Protein AF-A0A953BIL1-F1 (afdb_monomer_lite)

Seq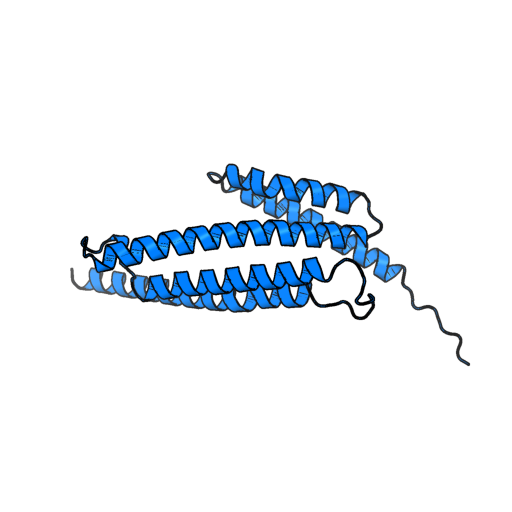uence (188 aa):
MAMANLSSSILFDIGMITSLLATMAGVILFPVGWWLLSAPDPGVPSDATGHRVRSLIRITVFVAALSAMAITMQQVAFPNWWAAPQSPLANHSGLIRSFLQFASVAAWIVQFFTAMIYIRWLAMLIPSPRIYKRARLLMWLGPLLCLFYWAVIPALIAAILYSNLFSWVKEALTEIAKQQKPIQVPAE

Radius of gyration: 22.79 Å; chains: 1; bounding box: 56×36×81 Å

pLDDT: mean 87.16, std 6.59, range [60.75, 96.38]

Foldseek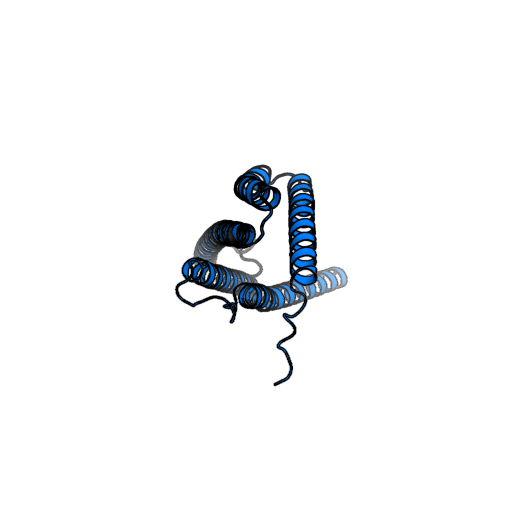 3Di:
DVVVVVVVVVVVVVVLVVVLVVLVCCLPVVLVVLLVVLDDDPPDDPPPDRPVLSVQLNVLSNQLSVLSVVLSVLCVVCVVLVPDPPDVVSVVSVVVNVVSVVSNVVSVLSNLLSVLVNQLVVVVVQPDVVLNVLSVVLSVLVVVLVVVVPDPVSVVVNVVSVVVSVVVVVVSVVVVVVVPPDPPPPDD

Structure (mmCIF, N/CA/C/O backbone):
data_AF-A0A953BIL1-F1
#
_entry.id   AF-A0A953BIL1-F1
#
loop_
_atom_site.group_PDB
_atom_site.id
_atom_site.type_symbol
_atom_site.label_atom_id
_atom_site.label_alt_id
_atom_site.label_comp_id
_atom_site.label_asym_id
_atom_site.label_entity_id
_atom_site.label_seq_id
_atom_site.pdbx_PDB_ins_code
_atom_site.Cartn_x
_atom_site.Cartn_y
_atom_site.Cartn_z
_atom_site.occupancy
_atom_site.B_iso_or_equiv
_atom_site.auth_seq_id
_atom_site.auth_comp_id
_atom_site.auth_asym_id
_atom_site.auth_atom_id
_atom_site.pdbx_PDB_model_num
ATOM 1 N N . MET A 1 1 ? 33.609 19.539 -24.127 1.00 74.19 1 MET A N 1
ATOM 2 C CA . MET A 1 1 ? 32.588 18.507 -24.424 1.00 74.19 1 MET A CA 1
ATOM 3 C C . MET A 1 1 ? 32.686 17.298 -23.488 1.00 74.19 1 MET A C 1
ATOM 5 O O . MET A 1 1 ? 31.684 16.969 -22.878 1.00 74.19 1 MET A O 1
ATOM 9 N N . ALA A 1 2 ? 33.867 16.698 -23.275 1.00 76.88 2 ALA A N 1
ATOM 10 C CA . ALA A 1 2 ? 34.033 15.522 -22.400 1.00 76.88 2 ALA A CA 1
ATOM 11 C C . ALA A 1 2 ? 33.548 15.701 -20.939 1.00 76.88 2 ALA A C 1
ATOM 13 O O . ALA A 1 2 ? 32.938 14.792 -20.385 1.00 76.88 2 ALA A O 1
ATOM 14 N N . MET A 1 3 ? 33.739 16.882 -20.333 1.00 78.38 3 MET A N 1
ATOM 15 C CA . MET A 1 3 ? 33.283 17.153 -18.956 1.00 78.38 3 MET A CA 1
ATOM 16 C C . MET A 1 3 ? 31.752 17.138 -18.789 1.00 78.38 3 MET A C 1
ATOM 18 O O . MET A 1 3 ? 31.264 16.759 -17.730 1.00 78.38 3 MET A O 1
ATOM 22 N N . ALA A 1 4 ? 30.988 17.518 -19.822 1.00 80.56 4 ALA A N 1
ATOM 23 C CA . ALA A 1 4 ? 29.523 17.548 -19.754 1.00 80.56 4 ALA A CA 1
ATOM 24 C C . ALA A 1 4 ? 28.907 16.137 -19.780 1.00 80.56 4 ALA A C 1
ATOM 26 O O . ALA A 1 4 ? 27.872 15.901 -19.165 1.00 80.56 4 ALA A O 1
ATOM 27 N N . ASN A 1 5 ? 29.568 15.180 -20.440 1.00 83.44 5 ASN A N 1
ATOM 28 C CA . ASN A 1 5 ? 29.111 13.790 -20.457 1.00 83.44 5 ASN A CA 1
ATOM 29 C C . ASN A 1 5 ? 29.336 13.113 -19.096 1.00 83.44 5 ASN A C 1
ATOM 31 O O . ASN A 1 5 ? 28.471 12.366 -18.641 1.00 83.44 5 ASN A O 1
ATOM 35 N N . LEU A 1 6 ? 30.445 13.427 -18.415 1.00 85.69 6 LEU A N 1
ATOM 36 C CA . LEU A 1 6 ? 30.798 12.817 -17.130 1.00 85.69 6 LEU A CA 1
ATOM 37 C C . LEU A 1 6 ? 29.825 13.198 -16.000 1.00 85.69 6 LEU A C 1
ATOM 39 O O . LEU A 1 6 ? 29.478 12.362 -15.171 1.00 85.69 6 LEU A O 1
ATOM 43 N N . SER A 1 7 ? 29.353 14.449 -15.967 1.00 85.94 7 SER A N 1
ATOM 44 C CA . SER A 1 7 ? 28.375 14.880 -14.960 1.00 85.94 7 SER A CA 1
ATOM 45 C C . SER A 1 7 ? 27.003 14.233 -15.172 1.00 85.94 7 SER A C 1
ATOM 47 O O . SER A 1 7 ? 26.341 13.870 -14.200 1.00 85.94 7 SER A O 1
ATOM 49 N N . SER A 1 8 ? 26.589 14.033 -16.428 1.00 82.81 8 SER A N 1
ATOM 50 C CA . SER A 1 8 ? 25.296 13.417 -16.752 1.00 82.81 8 SER A CA 1
ATOM 51 C C . SER A 1 8 ? 25.209 11.937 -16.358 1.00 82.81 8 SER A C 1
ATOM 53 O O . SER A 1 8 ? 24.179 11.513 -15.833 1.00 82.81 8 SER A O 1
ATOM 55 N N . SER A 1 9 ? 26.290 11.165 -16.529 1.00 82.81 9 SER A N 1
ATOM 56 C CA . SER A 1 9 ? 26.320 9.748 -16.146 1.00 82.81 9 SER A CA 1
ATOM 57 C C . SER A 1 9 ? 26.293 9.566 -14.629 1.00 82.81 9 SER A C 1
ATOM 59 O O . SER A 1 9 ? 25.514 8.767 -14.123 1.00 82.81 9 SER A O 1
ATOM 61 N N . ILE A 1 10 ? 27.061 10.373 -13.887 1.00 86.75 10 ILE A N 1
ATOM 62 C CA . ILE A 1 10 ? 27.104 10.302 -12.418 1.00 86.75 10 ILE A CA 1
ATOM 63 C C . ILE A 1 10 ? 25.729 10.612 -11.810 1.00 86.75 10 ILE A C 1
ATOM 65 O O . ILE A 1 10 ? 25.273 9.909 -10.909 1.00 86.75 10 ILE A O 1
ATOM 69 N N . LEU A 1 11 ? 25.044 11.650 -12.304 1.00 85.50 11 LEU A N 1
ATOM 70 C CA . LEU A 1 11 ? 23.706 12.001 -11.818 1.00 85.50 11 LEU A CA 1
ATOM 71 C C . LEU A 1 11 ? 22.680 10.895 -12.101 1.00 85.50 11 LEU A C 1
ATOM 73 O O . LEU A 1 11 ? 21.829 10.621 -11.252 1.00 85.50 11 LEU A O 1
ATOM 77 N N . PHE A 1 12 ? 22.774 10.244 -13.262 1.00 84.38 12 PHE A N 1
ATOM 78 C CA . PHE A 1 12 ? 21.914 9.117 -13.615 1.00 84.38 12 PHE A CA 1
ATOM 79 C C . PHE A 1 12 ? 22.129 7.917 -12.681 1.00 84.38 12 PHE A C 1
ATOM 81 O O . PHE A 1 12 ? 21.155 7.377 -12.152 1.00 84.38 12 PHE A O 1
ATOM 88 N N . ASP A 1 13 ? 23.383 7.551 -12.410 1.00 87.00 13 ASP A N 1
ATOM 89 C CA . ASP A 1 13 ? 23.721 6.425 -11.534 1.00 87.00 13 ASP A CA 1
ATOM 90 C C . ASP A 1 13 ? 23.243 6.661 -10.094 1.00 87.00 13 ASP A C 1
ATOM 92 O O . ASP A 1 13 ? 22.629 5.783 -9.483 1.00 87.00 13 ASP A O 1
ATOM 96 N N . ILE A 1 14 ? 23.433 7.876 -9.563 1.00 90.00 14 ILE A N 1
ATOM 97 C CA . ILE A 1 14 ? 22.925 8.257 -8.236 1.00 90.00 14 ILE A CA 1
ATOM 98 C C . ILE A 1 14 ? 21.393 8.168 -8.204 1.00 90.00 14 ILE A C 1
ATOM 100 O O . ILE A 1 14 ? 20.824 7.621 -7.254 1.00 90.00 14 ILE A O 1
ATOM 104 N N . GLY A 1 15 ? 20.711 8.666 -9.239 1.00 88.31 15 GLY A N 1
ATOM 105 C CA . GLY A 1 15 ? 19.255 8.567 -9.370 1.00 88.31 15 GLY A CA 1
ATOM 106 C C . GLY A 1 15 ? 18.760 7.116 -9.383 1.00 88.31 15 GLY A C 1
ATOM 107 O O . GLY A 1 15 ? 17.794 6.770 -8.699 1.00 88.31 15 GLY A O 1
ATOM 108 N N . MET A 1 16 ? 19.458 6.234 -10.099 1.00 87.00 16 MET A N 1
ATOM 109 C CA . MET A 1 16 ? 19.126 4.812 -10.139 1.00 87.00 16 MET A CA 1
ATOM 110 C C . MET A 1 16 ? 19.317 4.152 -8.767 1.00 87.00 16 MET A C 1
ATOM 112 O O . MET A 1 16 ? 18.385 3.522 -8.265 1.00 87.00 16 MET A O 1
ATOM 116 N N . ILE A 1 17 ? 20.476 4.340 -8.129 1.00 89.25 17 ILE A N 1
ATOM 117 C CA . ILE A 1 17 ? 20.789 3.749 -6.818 1.00 89.25 17 ILE A CA 1
ATOM 118 C C . ILE A 1 17 ? 19.794 4.225 -5.756 1.00 89.25 17 ILE A C 1
ATOM 120 O O . ILE A 1 17 ? 19.256 3.417 -5.001 1.00 89.25 17 ILE A O 1
ATOM 124 N N . THR A 1 18 ? 19.497 5.524 -5.716 1.00 90.75 18 THR A N 1
ATOM 125 C CA . THR A 1 18 ? 18.525 6.088 -4.767 1.00 90.75 18 THR A CA 1
ATOM 126 C C . THR A 1 18 ? 17.121 5.526 -4.982 1.00 90.75 18 THR A C 1
ATOM 128 O O . THR A 1 18 ? 16.478 5.132 -4.009 1.00 90.75 18 THR A O 1
ATOM 131 N N . SER A 1 19 ? 16.661 5.402 -6.232 1.00 86.94 19 SER A N 1
ATOM 132 C CA . SER A 1 19 ? 15.358 4.796 -6.538 1.00 86.94 19 SER A CA 1
ATOM 133 C C . SER A 1 19 ? 15.282 3.317 -6.136 1.00 86.94 19 SER A C 1
ATOM 135 O O . SER A 1 19 ? 14.262 2.866 -5.605 1.00 86.94 19 SER A O 1
ATOM 137 N N . LEU A 1 20 ? 16.377 2.571 -6.318 1.00 90.81 20 LEU A N 1
ATOM 138 C CA . LEU A 1 20 ? 16.484 1.171 -5.922 1.00 90.81 20 LEU A CA 1
ATOM 139 C C . LEU A 1 20 ? 16.393 1.037 -4.401 1.00 90.81 20 LEU A C 1
ATOM 141 O O . LEU A 1 20 ? 15.554 0.287 -3.906 1.00 90.81 20 LEU A O 1
ATOM 145 N N . LEU A 1 21 ? 17.195 1.805 -3.659 1.00 93.38 21 LEU A N 1
ATOM 146 C CA . LEU A 1 21 ? 17.189 1.798 -2.195 1.00 93.38 21 LEU A CA 1
ATOM 147 C C . LEU A 1 21 ? 15.823 2.197 -1.628 1.00 93.38 21 LEU A C 1
ATOM 149 O O . LEU A 1 21 ? 15.309 1.519 -0.738 1.00 93.38 21 LEU A O 1
ATOM 153 N N . ALA A 1 22 ? 15.203 3.247 -2.173 1.00 92.38 22 ALA A N 1
ATOM 154 C CA . ALA A 1 22 ? 13.866 3.674 -1.770 1.00 92.38 22 ALA A CA 1
ATOM 155 C C . ALA A 1 22 ? 12.821 2.575 -2.016 1.00 92.38 22 ALA A C 1
ATOM 157 O O . ALA A 1 22 ? 11.975 2.319 -1.158 1.00 92.38 22 ALA A O 1
ATOM 158 N N . THR A 1 23 ? 12.906 1.880 -3.154 1.00 91.50 23 THR A N 1
ATOM 159 C CA . THR A 1 23 ? 11.984 0.782 -3.461 1.00 91.50 23 THR A CA 1
ATOM 160 C C . THR A 1 23 ? 12.202 -0.406 -2.530 1.00 91.50 23 THR A C 1
ATOM 162 O O . THR A 1 23 ? 11.231 -0.943 -2.008 1.00 91.50 23 THR A O 1
ATOM 165 N N . MET A 1 24 ? 13.452 -0.792 -2.257 1.00 92.81 24 MET A N 1
ATOM 166 C CA . MET A 1 24 ? 13.756 -1.884 -1.324 1.00 92.81 24 MET A CA 1
ATOM 167 C C . MET A 1 24 ? 13.263 -1.568 0.091 1.00 92.81 24 MET A C 1
ATOM 169 O O . MET A 1 24 ? 12.634 -2.412 0.730 1.00 92.81 24 MET A O 1
ATOM 173 N N . ALA A 1 25 ? 13.464 -0.332 0.556 1.00 95.31 25 ALA A N 1
ATOM 174 C CA . ALA A 1 25 ? 12.914 0.122 1.827 1.00 95.31 25 ALA A CA 1
ATOM 175 C C . ALA A 1 25 ? 11.379 0.042 1.829 1.00 95.31 25 ALA A C 1
ATOM 177 O O . ALA A 1 25 ? 10.798 -0.485 2.774 1.00 95.31 25 ALA A O 1
ATOM 178 N N . GLY A 1 26 ? 10.717 0.492 0.758 1.00 92.62 26 GLY A N 1
ATOM 179 C CA . GLY A 1 26 ? 9.264 0.402 0.609 1.00 92.62 26 GLY A CA 1
ATOM 180 C C . GLY A 1 26 ? 8.746 -1.039 0.629 1.00 92.62 26 GLY A C 1
ATOM 181 O O . GLY A 1 26 ? 7.817 -1.342 1.371 1.00 92.62 26 GLY A O 1
ATOM 182 N N . VAL A 1 27 ? 9.384 -1.942 -0.117 1.00 93.75 27 VAL A N 1
ATOM 183 C CA . VAL A 1 27 ? 9.042 -3.374 -0.208 1.00 93.75 27 VAL A CA 1
ATOM 184 C C . VAL A 1 27 ? 9.143 -4.081 1.146 1.00 93.75 27 VAL A C 1
ATOM 186 O O . VAL A 1 27 ? 8.425 -5.049 1.370 1.00 93.75 27 VAL A O 1
ATOM 189 N N . ILE A 1 28 ? 9.981 -3.598 2.066 1.00 94.56 28 ILE A N 1
ATOM 190 C CA . ILE A 1 28 ? 10.120 -4.167 3.414 1.00 94.56 28 ILE A CA 1
ATOM 191 C C . ILE A 1 28 ? 9.193 -3.460 4.407 1.00 94.56 28 ILE A C 1
ATOM 193 O O . ILE A 1 28 ? 8.371 -4.096 5.068 1.00 94.56 28 ILE A O 1
ATOM 197 N N . LEU A 1 29 ? 9.306 -2.136 4.518 1.00 95.94 29 LEU A N 1
ATOM 198 C CA . LEU A 1 29 ? 8.621 -1.355 5.548 1.00 95.94 29 LEU A CA 1
ATOM 199 C C . LEU A 1 29 ? 7.105 -1.373 5.368 1.00 95.94 29 LEU A C 1
ATOM 201 O O . LEU A 1 29 ? 6.366 -1.448 6.351 1.00 95.94 29 LEU A O 1
ATOM 205 N N . PHE A 1 30 ? 6.628 -1.328 4.124 1.00 92.25 30 PHE A N 1
ATOM 206 C CA . PHE A 1 30 ? 5.200 -1.257 3.852 1.00 92.25 30 PHE A CA 1
ATOM 207 C C . PHE A 1 30 ? 4.472 -2.562 4.222 1.00 92.25 30 PHE A C 1
ATOM 209 O O . PHE A 1 30 ? 3.492 -2.485 4.971 1.00 92.25 30 PHE A O 1
ATOM 216 N N . PRO A 1 31 ? 4.949 -3.763 3.828 1.00 94.06 31 PRO A N 1
ATOM 217 C CA . PRO A 1 31 ? 4.378 -5.011 4.320 1.00 94.06 31 PRO A CA 1
ATOM 218 C C . PRO A 1 31 ? 4.485 -5.204 5.818 1.00 94.06 31 PRO A C 1
ATOM 220 O O . PRO A 1 31 ? 3.507 -5.632 6.424 1.00 94.06 31 PRO A O 1
ATOM 223 N N . VAL A 1 32 ? 5.617 -4.846 6.427 1.00 96.38 32 VAL A N 1
ATOM 224 C CA . VAL A 1 32 ? 5.787 -4.942 7.882 1.00 96.38 32 VAL A CA 1
ATOM 225 C C . VAL A 1 32 ? 4.749 -4.085 8.607 1.00 96.38 32 VAL A C 1
ATOM 227 O O . VAL A 1 32 ? 4.090 -4.576 9.522 1.00 96.38 32 VAL A O 1
ATOM 230 N N . GLY A 1 33 ? 4.523 -2.846 8.159 1.00 93.81 33 GLY A N 1
ATOM 231 C CA . GLY A 1 33 ? 3.499 -1.968 8.731 1.00 93.81 33 GLY A CA 1
ATOM 232 C C . GLY A 1 33 ? 2.097 -2.579 8.667 1.00 93.81 33 GLY A C 1
ATOM 233 O O . GLY A 1 33 ? 1.387 -2.630 9.672 1.00 93.81 33 GLY A O 1
ATOM 234 N N . TRP A 1 34 ? 1.710 -3.125 7.513 1.00 93.81 34 TRP A N 1
ATOM 235 C CA . TRP A 1 34 ? 0.421 -3.807 7.362 1.00 93.81 34 TRP A CA 1
ATOM 236 C C . TRP A 1 34 ? 0.330 -5.124 8.135 1.00 93.81 34 TRP A C 1
ATOM 238 O O . TRP A 1 34 ? -0.752 -5.496 8.596 1.00 93.81 34 TRP A O 1
ATOM 248 N N . TRP A 1 35 ? 1.440 -5.835 8.306 1.00 94.56 35 TRP A N 1
ATOM 249 C CA . TRP A 1 35 ? 1.481 -7.071 9.080 1.00 94.56 35 TRP A CA 1
ATOM 250 C C . TRP A 1 35 ? 1.251 -6.806 10.565 1.00 94.56 35 TRP A C 1
ATOM 252 O O . TRP A 1 35 ? 0.451 -7.500 11.190 1.00 94.56 35 TRP A O 1
ATOM 262 N N . LEU A 1 36 ? 1.882 -5.755 11.098 1.00 94.81 36 LEU A N 1
ATOM 263 C CA . LEU A 1 36 ? 1.668 -5.284 12.466 1.00 94.81 36 LEU A CA 1
ATOM 264 C C . LEU A 1 36 ? 0.224 -4.814 12.668 1.00 94.81 36 LEU A C 1
ATOM 266 O O . LEU A 1 36 ? -0.432 -5.232 13.617 1.00 94.81 36 LEU A O 1
ATOM 270 N N . LEU A 1 37 ? -0.313 -4.019 11.737 1.00 90.94 37 LEU A N 1
ATOM 271 C CA . LEU A 1 37 ? -1.694 -3.524 11.809 1.00 90.94 37 LEU A CA 1
ATOM 272 C C . LEU A 1 37 ? -2.752 -4.627 11.692 1.00 90.94 37 LEU A C 1
ATOM 274 O O . LEU A 1 37 ? -3.857 -4.469 12.206 1.00 90.94 37 LEU A O 1
ATOM 278 N N . SER A 1 38 ? -2.444 -5.720 10.992 1.00 92.06 38 SER A N 1
ATOM 279 C CA . SER A 1 38 ? -3.351 -6.856 10.786 1.00 92.06 38 SER A CA 1
ATOM 280 C C . SER A 1 38 ? -3.069 -8.031 11.725 1.00 92.06 38 SER A C 1
ATOM 282 O O . SER A 1 38 ? -3.591 -9.129 11.495 1.00 92.06 38 SER A O 1
ATOM 284 N N . ALA A 1 39 ? -2.229 -7.854 12.748 1.00 92.69 39 ALA A N 1
ATOM 285 C CA . ALA A 1 39 ? -1.954 -8.883 13.744 1.00 92.69 39 ALA A CA 1
ATOM 286 C C . ALA A 1 39 ? -3.251 -9.305 14.471 1.00 92.69 39 ALA A C 1
ATOM 288 O O . ALA A 1 39 ? -4.151 -8.480 14.665 1.00 92.69 39 ALA A O 1
ATOM 289 N N . PRO A 1 40 ? -3.411 -10.596 14.815 1.00 88.75 40 PRO A N 1
ATOM 290 C CA . PRO A 1 40 ? -4.525 -11.024 15.647 1.00 88.75 40 PRO A CA 1
ATOM 291 C C . PRO A 1 40 ? -4.431 -10.352 17.020 1.00 88.75 40 PRO A C 1
ATOM 293 O O . PRO A 1 40 ? -3.375 -10.361 17.646 1.00 88.75 40 PRO A O 1
ATOM 296 N N . ASP A 1 41 ? -5.539 -9.760 17.457 1.00 84.88 41 ASP A N 1
ATOM 297 C CA . ASP A 1 41 ? -5.670 -9.215 18.805 1.00 84.88 41 ASP A CA 1
ATOM 298 C C . ASP A 1 41 ? -5.806 -10.389 19.791 1.00 84.88 41 ASP A C 1
ATOM 300 O O . ASP A 1 41 ? -6.730 -11.190 19.610 1.00 84.88 41 ASP A O 1
ATOM 304 N N . PRO A 1 42 ? -4.916 -10.533 20.793 1.00 85.06 42 PRO A N 1
ATOM 305 C CA . PRO A 1 42 ? -4.990 -11.624 21.763 1.00 85.06 42 PRO A CA 1
ATOM 306 C C . PRO A 1 42 ? -6.288 -11.615 22.584 1.00 85.06 42 PRO A C 1
ATOM 308 O O . PRO A 1 42 ? -6.661 -12.654 23.121 1.00 85.06 42 PRO A O 1
ATOM 311 N N . GLY A 1 43 ? -6.984 -10.475 22.677 1.00 83.62 43 GLY A N 1
ATOM 312 C CA . GLY A 1 43 ? -8.247 -10.348 23.407 1.00 83.62 43 GLY A CA 1
ATOM 313 C C . GLY A 1 43 ? -9.497 -10.739 22.613 1.00 83.62 43 GLY A C 1
ATOM 314 O O . GLY A 1 43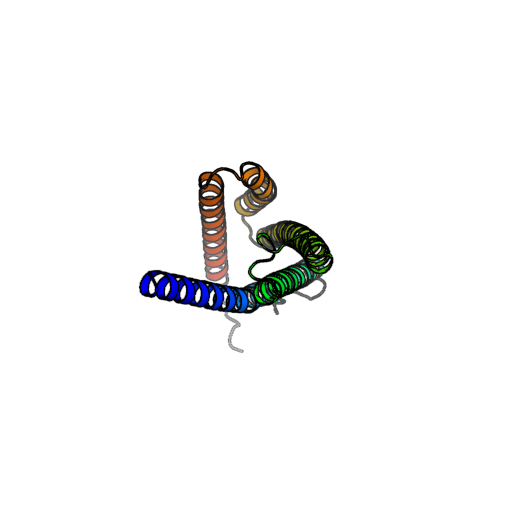 ? -10.586 -10.767 23.184 1.00 83.62 43 GLY A O 1
ATOM 315 N N . VAL A 1 44 ? -9.378 -11.026 21.312 1.00 80.38 44 VAL A N 1
ATOM 316 C CA . VAL A 1 44 ? -10.523 -11.336 20.442 1.00 80.38 44 VAL A CA 1
ATOM 317 C C . VAL A 1 44 ? -10.483 -12.817 20.047 1.00 80.38 44 VAL A C 1
ATOM 319 O O . VAL A 1 44 ? -9.479 -13.253 19.476 1.00 80.38 44 VAL A O 1
ATOM 322 N N . PRO A 1 45 ? -11.551 -13.601 20.298 1.00 84.12 45 PRO A N 1
ATOM 323 C CA . PRO A 1 45 ? -11.572 -15.016 19.946 1.00 84.12 45 PRO A CA 1
ATOM 324 C C . PRO A 1 45 ? -11.383 -15.226 18.434 1.00 84.12 45 PRO A C 1
ATOM 326 O O . PRO A 1 45 ? -11.766 -14.400 17.600 1.00 84.12 45 PRO A O 1
ATOM 329 N N . SER A 1 46 ? -10.713 -16.323 18.075 1.00 77.44 46 SER A N 1
ATOM 330 C CA . SER A 1 46 ? -10.213 -16.583 16.715 1.00 77.44 46 SER A CA 1
ATOM 331 C C . SER A 1 46 ? -11.314 -16.815 15.673 1.00 77.44 46 SER A C 1
ATOM 333 O O . SER A 1 46 ? -11.055 -16.700 14.473 1.00 77.44 46 SER A O 1
ATOM 335 N N . ASP A 1 47 ? -12.532 -17.107 16.124 1.00 81.19 47 ASP A N 1
ATOM 336 C CA . ASP A 1 47 ? -13.739 -17.281 15.317 1.00 81.19 47 ASP A CA 1
ATOM 337 C C . ASP A 1 47 ? -14.428 -15.953 14.961 1.00 81.19 47 ASP A C 1
ATOM 339 O O . ASP A 1 47 ? -15.284 -15.917 14.070 1.00 81.19 47 ASP A O 1
ATOM 343 N N . ALA A 1 48 ? -14.026 -14.843 15.589 1.00 75.19 48 ALA A N 1
ATOM 344 C CA . ALA A 1 48 ? -14.608 -13.542 15.325 1.00 75.19 48 ALA A CA 1
ATOM 345 C C . ALA A 1 48 ? -14.411 -13.137 13.855 1.00 75.19 48 ALA A C 1
ATOM 347 O O . ALA A 1 48 ? -13.328 -13.245 13.262 1.00 75.19 48 ALA A O 1
ATOM 348 N N . THR A 1 49 ? -15.487 -12.618 13.257 1.00 69.00 49 THR A N 1
ATOM 349 C CA . THR A 1 49 ? -15.496 -12.041 11.909 1.00 69.00 49 THR A CA 1
ATOM 350 C C . THR A 1 49 ? -14.335 -11.058 11.778 1.00 69.00 49 THR A C 1
ATOM 352 O O . THR A 1 49 ? -14.365 -10.018 12.416 1.00 69.00 49 THR A O 1
ATOM 355 N N . GLY A 1 50 ? -13.296 -11.391 11.009 1.00 83.19 50 GLY A N 1
ATOM 356 C CA . GLY A 1 50 ? -12.091 -10.559 10.880 1.00 83.19 50 GLY A CA 1
ATOM 357 C C . GLY A 1 50 ? -10.879 -11.304 10.318 1.00 83.19 50 GLY A C 1
ATOM 358 O O . GLY A 1 50 ? -10.075 -10.718 9.591 1.00 83.19 50 GLY A O 1
ATOM 359 N N . HIS A 1 51 ? -10.784 -12.619 10.550 1.00 89.38 51 HIS A N 1
ATOM 360 C CA . HIS A 1 51 ? -9.652 -13.421 10.070 1.00 89.38 51 HIS A CA 1
ATOM 361 C C . HIS A 1 51 ? -9.489 -13.388 8.538 1.00 89.38 51 HIS A C 1
ATOM 363 O O . HIS A 1 51 ? -8.389 -13.143 8.038 1.00 89.38 51 HIS A O 1
ATOM 369 N N . ARG A 1 52 ? -10.595 -13.530 7.788 1.00 90.31 52 ARG A N 1
ATOM 370 C CA . ARG A 1 52 ? -10.589 -13.463 6.312 1.00 90.31 52 ARG A CA 1
ATOM 371 C C . ARG A 1 52 ? -10.070 -12.119 5.795 1.00 90.31 52 ARG A C 1
ATOM 373 O O . ARG A 1 52 ? -9.248 -12.097 4.888 1.00 90.31 52 ARG A O 1
ATOM 380 N N . VAL A 1 53 ? -10.505 -11.008 6.395 1.00 89.94 53 VAL A N 1
ATOM 381 C CA . VAL A 1 53 ? -10.092 -9.657 5.974 1.00 89.94 53 VAL A CA 1
ATOM 382 C C . VAL A 1 53 ? -8.603 -9.438 6.249 1.00 89.94 53 VAL A C 1
ATOM 384 O O . VAL A 1 53 ? -7.887 -8.960 5.374 1.00 89.94 53 VAL A O 1
ATOM 387 N N . ARG A 1 54 ? -8.108 -9.853 7.424 1.00 91.88 54 ARG A N 1
ATOM 388 C CA . ARG A 1 54 ? -6.677 -9.781 7.769 1.00 91.88 54 ARG A CA 1
ATOM 389 C C . ARG A 1 54 ? -5.818 -10.602 6.801 1.00 91.88 54 ARG A C 1
ATOM 391 O O . ARG A 1 54 ? -4.796 -10.111 6.333 1.00 91.88 54 ARG A O 1
ATOM 398 N N . SER A 1 55 ? -6.247 -11.824 6.472 1.00 92.25 55 SER A N 1
ATOM 399 C CA . SER A 1 55 ? -5.551 -12.684 5.506 1.00 92.25 55 SER A CA 1
ATOM 400 C C . SER A 1 55 ? -5.498 -12.044 4.113 1.00 92.25 55 SER A C 1
ATOM 402 O O . SER A 1 55 ? -4.420 -11.937 3.532 1.00 92.25 55 SER A O 1
ATOM 404 N N . LEU A 1 56 ? -6.624 -11.511 3.622 1.00 91.12 56 LEU A N 1
ATOM 405 C CA . LEU A 1 56 ? -6.686 -10.815 2.333 1.00 91.12 56 LEU A CA 1
ATOM 406 C C . LEU A 1 56 ? -5.758 -9.592 2.278 1.00 91.12 56 LEU A C 1
ATOM 408 O O . LEU A 1 56 ? -5.070 -9.401 1.276 1.00 91.12 56 LEU A O 1
ATOM 412 N N . ILE A 1 57 ? -5.671 -8.790 3.347 1.00 91.62 57 ILE A N 1
ATOM 413 C CA . ILE A 1 57 ? -4.723 -7.663 3.397 1.00 91.62 57 ILE A CA 1
ATOM 414 C C . ILE A 1 57 ? -3.292 -8.164 3.250 1.00 91.62 57 ILE A C 1
ATOM 416 O O . ILE A 1 57 ? -2.550 -7.655 2.419 1.00 91.62 57 ILE A O 1
ATOM 420 N N . ARG A 1 58 ? -2.901 -9.183 4.016 1.00 94.06 58 ARG A N 1
ATOM 421 C CA . ARG A 1 58 ? -1.531 -9.709 3.961 1.00 94.06 58 ARG A CA 1
ATOM 422 C C . ARG A 1 58 ? -1.184 -10.247 2.575 1.00 94.06 58 ARG A C 1
ATOM 424 O O . ARG A 1 58 ? -0.105 -9.951 2.074 1.00 94.06 58 ARG A O 1
ATOM 431 N N . ILE A 1 59 ? -2.109 -10.970 1.940 1.00 92.62 59 ILE A N 1
ATOM 432 C CA . ILE A 1 59 ? -1.931 -11.490 0.578 1.00 92.62 59 ILE A CA 1
ATOM 433 C C . ILE A 1 59 ? -1.771 -10.336 -0.417 1.00 92.62 59 ILE A C 1
ATOM 435 O O . ILE A 1 59 ? -0.809 -10.317 -1.177 1.00 92.62 59 ILE A O 1
ATOM 439 N N . THR A 1 60 ? -2.675 -9.355 -0.401 1.00 90.81 60 THR A N 1
ATOM 440 C CA . THR A 1 60 ? -2.640 -8.227 -1.353 1.00 90.81 60 THR A CA 1
ATOM 441 C C . THR A 1 60 ? -1.385 -7.375 -1.192 1.00 90.81 60 THR A C 1
ATOM 443 O O . THR A 1 60 ? -0.750 -7.029 -2.183 1.00 90.81 60 THR A O 1
ATOM 446 N N . VAL A 1 61 ? -0.974 -7.109 0.047 1.00 91.38 61 VAL A N 1
ATOM 447 C CA . VAL A 1 61 ? 0.254 -6.378 0.369 1.00 91.38 61 VAL A CA 1
ATOM 448 C C . VAL A 1 61 ? 1.499 -7.147 -0.081 1.00 91.38 61 VAL A C 1
ATOM 450 O O . VAL A 1 61 ? 2.416 -6.550 -0.641 1.00 91.38 61 VAL A O 1
ATOM 453 N N . PHE A 1 62 ? 1.530 -8.468 0.110 1.00 92.12 62 PHE A N 1
ATOM 454 C CA . PHE A 1 62 ? 2.629 -9.314 -0.355 1.00 92.12 62 PHE A CA 1
ATOM 455 C C . PHE A 1 62 ? 2.725 -9.336 -1.888 1.00 92.12 62 PHE A C 1
ATOM 457 O O . PHE A 1 62 ? 3.807 -9.158 -2.442 1.00 92.12 62 PHE A O 1
ATOM 464 N N . VAL A 1 63 ? 1.592 -9.470 -2.585 1.00 90.06 63 VAL A N 1
ATOM 465 C CA . VAL A 1 63 ? 1.529 -9.403 -4.056 1.00 90.06 63 VAL A CA 1
ATOM 466 C C . VAL A 1 63 ? 1.979 -8.034 -4.571 1.00 90.06 63 VAL A C 1
ATOM 468 O O . VAL A 1 63 ? 2.736 -7.966 -5.541 1.00 90.06 63 VAL A O 1
ATOM 471 N N . ALA A 1 64 ? 1.569 -6.944 -3.916 1.00 88.75 64 ALA A N 1
ATOM 472 C CA . ALA A 1 64 ? 1.999 -5.594 -4.269 1.00 88.75 64 ALA A CA 1
ATOM 473 C C . ALA A 1 64 ? 3.517 -5.413 -4.086 1.00 88.75 64 ALA A C 1
ATOM 475 O O . ALA A 1 64 ? 4.183 -4.880 -4.972 1.00 88.75 64 ALA A O 1
ATOM 476 N N . ALA A 1 65 ? 4.078 -5.918 -2.983 1.00 90.62 65 ALA A N 1
ATOM 477 C CA . ALA A 1 65 ? 5.514 -5.878 -2.711 1.00 90.62 65 ALA A CA 1
ATOM 478 C C . ALA A 1 65 ? 6.324 -6.674 -3.751 1.00 90.62 65 ALA A C 1
ATOM 480 O O . ALA A 1 65 ? 7.305 -6.161 -4.292 1.00 90.62 65 ALA A O 1
ATOM 481 N N . LEU A 1 66 ? 5.878 -7.888 -4.097 1.00 91.19 66 LEU A N 1
ATOM 482 C CA . LEU A 1 66 ? 6.498 -8.693 -5.153 1.00 91.19 66 LEU A CA 1
ATOM 483 C C . LEU A 1 66 ? 6.424 -8.009 -6.522 1.00 91.19 66 LEU A C 1
ATOM 485 O O . LEU A 1 66 ? 7.409 -8.004 -7.259 1.00 91.19 66 LEU A O 1
ATOM 489 N N . SER A 1 67 ? 5.282 -7.402 -6.852 1.00 89.62 67 SER A N 1
ATOM 490 C CA . SER A 1 67 ? 5.096 -6.686 -8.120 1.00 89.62 67 SER A CA 1
ATOM 491 C C . SER A 1 67 ? 6.020 -5.471 -8.216 1.00 89.62 67 SER A C 1
ATOM 493 O O . SER A 1 67 ? 6.660 -5.270 -9.246 1.00 89.62 67 SER A O 1
ATOM 495 N N . ALA A 1 68 ? 6.145 -4.692 -7.135 1.00 89.50 68 ALA A N 1
ATOM 496 C CA . ALA A 1 68 ? 7.072 -3.565 -7.066 1.00 89.50 68 ALA A CA 1
ATOM 497 C C . ALA A 1 68 ? 8.525 -4.024 -7.254 1.00 89.50 68 ALA A C 1
ATOM 499 O O . ALA A 1 68 ? 9.243 -3.462 -8.077 1.00 89.50 68 ALA A O 1
ATOM 500 N N . MET A 1 69 ? 8.932 -5.095 -6.566 1.00 91.25 69 MET A N 1
ATOM 501 C CA . MET A 1 69 ? 10.272 -5.663 -6.711 1.00 91.25 69 MET A CA 1
ATOM 502 C C . MET A 1 69 ? 10.543 -6.131 -8.148 1.00 91.25 69 MET A C 1
ATOM 504 O O . MET A 1 69 ? 11.597 -5.818 -8.697 1.00 91.25 69 MET A O 1
ATOM 508 N N . ALA A 1 70 ? 9.592 -6.820 -8.785 1.00 91.19 70 ALA A N 1
ATOM 509 C CA . ALA A 1 70 ? 9.724 -7.272 -10.170 1.00 91.19 70 ALA A CA 1
ATOM 510 C C . ALA A 1 70 ? 9.888 -6.101 -11.156 1.00 91.19 70 ALA A C 1
ATOM 512 O O . ALA A 1 70 ? 10.763 -6.146 -12.021 1.00 91.19 70 ALA A O 1
ATOM 513 N N . ILE A 1 71 ? 9.098 -5.032 -10.996 1.00 89.31 71 ILE A N 1
ATOM 514 C CA . ILE A 1 71 ? 9.189 -3.822 -11.828 1.00 89.31 71 ILE A CA 1
ATOM 515 C C . ILE A 1 71 ? 10.558 -3.149 -11.658 1.00 89.31 71 ILE A C 1
ATOM 517 O O . ILE A 1 71 ? 11.195 -2.786 -12.648 1.00 89.31 71 ILE A O 1
ATOM 521 N N . THR A 1 72 ? 11.051 -3.020 -10.424 1.00 89.25 72 THR A N 1
ATOM 522 C CA . THR A 1 72 ? 12.364 -2.417 -10.158 1.00 89.25 72 THR A CA 1
ATOM 523 C C . THR A 1 72 ? 13.504 -3.260 -10.722 1.00 89.25 72 THR A C 1
ATOM 525 O O . THR A 1 72 ? 14.398 -2.714 -11.364 1.00 89.25 72 THR A O 1
ATOM 528 N N . MET A 1 73 ? 13.463 -4.586 -10.555 1.00 89.56 73 MET A N 1
ATOM 529 C CA . MET A 1 73 ? 14.475 -5.488 -11.122 1.00 89.56 73 MET A CA 1
ATOM 530 C C . MET A 1 73 ? 14.500 -5.414 -12.650 1.00 89.56 73 MET A C 1
ATOM 532 O O . MET A 1 73 ? 15.571 -5.377 -13.252 1.00 89.56 73 MET A O 1
ATOM 536 N N . GLN A 1 74 ? 13.331 -5.307 -13.285 1.00 88.56 74 GLN A N 1
ATOM 537 C CA . GLN A 1 74 ? 13.241 -5.098 -14.726 1.00 88.56 74 GLN A CA 1
ATOM 538 C C . GLN A 1 74 ? 13.846 -3.753 -15.155 1.00 88.56 74 GLN A C 1
ATOM 540 O O . GLN A 1 74 ? 14.518 -3.687 -16.181 1.00 88.56 74 GLN A O 1
ATOM 545 N N . GLN A 1 75 ? 13.636 -2.685 -14.382 1.00 86.31 75 GLN A N 1
ATOM 546 C CA . GLN A 1 75 ? 14.210 -1.371 -14.673 1.00 86.31 75 GLN A CA 1
ATOM 547 C C . GLN A 1 75 ? 15.739 -1.359 -14.548 1.00 86.31 75 GLN A C 1
ATOM 549 O O . GLN A 1 75 ? 16.398 -0.723 -15.364 1.00 86.31 75 GLN A O 1
ATOM 554 N N . VAL A 1 76 ? 16.300 -2.085 -13.577 1.00 87.50 76 VAL A N 1
ATOM 555 C CA . VAL A 1 76 ? 17.757 -2.244 -13.430 1.00 87.50 76 VAL A CA 1
ATOM 556 C C . VAL A 1 76 ? 18.337 -3.098 -14.561 1.00 87.50 76 VAL A C 1
ATOM 558 O O . VAL A 1 76 ? 19.380 -2.757 -15.110 1.00 87.50 76 VAL A O 1
ATOM 561 N N . ALA A 1 77 ? 17.653 -4.177 -14.952 1.00 88.56 77 ALA A N 1
ATOM 562 C CA . ALA A 1 77 ? 18.093 -5.038 -16.049 1.00 88.56 77 ALA A CA 1
ATOM 563 C C . ALA A 1 77 ? 18.001 -4.349 -17.426 1.00 88.56 77 ALA A C 1
ATOM 565 O O . ALA A 1 77 ? 18.803 -4.633 -18.314 1.00 88.56 77 ALA A O 1
ATOM 566 N N . PHE A 1 78 ? 17.035 -3.440 -17.609 1.00 86.31 78 PHE A N 1
ATOM 567 C CA . PHE A 1 78 ? 16.747 -2.778 -18.886 1.00 86.31 78 PHE A CA 1
ATOM 568 C C . PHE A 1 78 ? 16.498 -1.262 -18.715 1.00 86.31 78 PHE A C 1
ATOM 570 O O . PHE A 1 78 ? 15.381 -0.784 -18.949 1.00 86.31 78 PHE A O 1
ATOM 577 N N . PRO A 1 79 ? 17.520 -0.466 -18.348 1.00 81.62 79 PRO A N 1
ATOM 578 C CA . PRO A 1 79 ? 17.351 0.951 -17.999 1.00 81.62 79 PRO A CA 1
ATOM 579 C C . PRO A 1 79 ? 16.845 1.816 -19.164 1.00 81.62 79 PRO A C 1
ATOM 581 O O . PRO A 1 79 ? 16.055 2.738 -18.961 1.00 81.62 79 PRO A O 1
ATOM 584 N N . ASN A 1 80 ? 17.215 1.465 -20.399 1.00 80.56 80 ASN A N 1
ATOM 585 C CA . ASN A 1 80 ? 16.905 2.232 -21.610 1.00 80.56 80 ASN A CA 1
ATOM 586 C C . ASN A 1 80 ? 15.923 1.509 -22.542 1.00 80.56 80 ASN A C 1
ATOM 588 O O . ASN A 1 80 ? 15.976 1.685 -23.755 1.00 80.56 80 ASN A O 1
ATOM 592 N N . TRP A 1 81 ? 15.022 0.687 -21.995 1.00 73.38 81 TRP A N 1
ATOM 593 C CA . TRP A 1 81 ? 14.033 -0.076 -22.774 1.00 73.38 81 TRP A CA 1
ATOM 594 C C . TRP A 1 81 ? 13.216 0.788 -23.755 1.00 73.38 81 TRP A C 1
ATOM 596 O O . TRP A 1 81 ? 12.843 0.315 -24.821 1.00 73.38 81 TRP A O 1
ATOM 606 N N . TRP A 1 82 ? 12.965 2.053 -23.407 1.00 74.38 82 TRP A N 1
ATOM 607 C CA . TRP A 1 82 ? 12.209 3.012 -24.218 1.00 74.38 82 TRP A CA 1
ATOM 608 C C . TRP A 1 82 ? 13.031 3.640 -25.355 1.00 74.38 82 TRP A C 1
ATOM 610 O O . TRP A 1 82 ? 12.453 4.143 -26.313 1.00 74.38 82 TRP A O 1
ATOM 620 N N . ALA A 1 83 ? 14.363 3.625 -25.251 1.00 75.19 83 ALA A N 1
ATOM 621 C CA . ALA A 1 83 ? 15.291 4.192 -26.232 1.00 75.19 83 ALA A CA 1
ATOM 622 C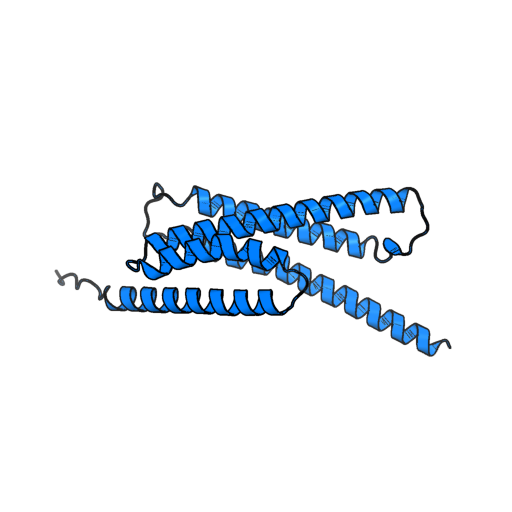 C . ALA A 1 83 ? 16.000 3.115 -27.073 1.00 75.19 83 ALA A C 1
ATOM 624 O O . ALA A 1 83 ? 16.715 3.436 -28.023 1.00 75.19 83 ALA A O 1
ATOM 625 N N . ALA A 1 84 ? 15.840 1.838 -26.717 1.00 69.75 84 ALA A N 1
ATOM 626 C CA . ALA A 1 84 ? 16.442 0.736 -27.446 1.00 69.75 84 ALA A CA 1
ATOM 627 C C . ALA A 1 84 ? 15.806 0.605 -28.846 1.00 69.75 84 ALA A C 1
ATOM 629 O O . ALA A 1 84 ? 14.583 0.706 -28.975 1.00 69.75 84 ALA A O 1
ATOM 630 N N . PRO A 1 85 ? 16.602 0.331 -29.899 1.00 69.81 85 PRO A N 1
ATOM 631 C CA . PRO A 1 85 ? 16.074 -0.073 -31.200 1.00 69.81 85 PRO A CA 1
ATOM 632 C C . PRO A 1 85 ? 15.097 -1.242 -31.037 1.00 69.81 85 PRO A C 1
ATOM 634 O O . PRO A 1 85 ? 15.266 -2.032 -30.104 1.00 69.81 85 PRO A O 1
ATOM 637 N N . GLN A 1 86 ? 14.123 -1.376 -31.949 1.00 79.50 86 GLN A N 1
ATOM 638 C CA . GLN A 1 86 ? 13.097 -2.437 -31.979 1.00 79.50 86 GLN A CA 1
ATOM 639 C C . GLN A 1 86 ? 13.689 -3.845 -32.195 1.00 79.50 86 GLN A C 1
ATOM 641 O O . GLN A 1 86 ? 13.358 -4.560 -33.138 1.00 79.50 86 GLN A O 1
ATOM 646 N N . SER A 1 87 ? 14.603 -4.261 -31.326 1.00 82.00 87 SER A N 1
ATOM 647 C CA . SER A 1 87 ? 15.058 -5.632 -31.244 1.00 82.00 87 SER A CA 1
ATOM 648 C C . SER A 1 87 ? 13.895 -6.491 -30.740 1.00 82.00 87 SER A C 1
ATOM 650 O O . SER A 1 87 ? 13.123 -6.046 -29.882 1.00 82.00 87 SER A O 1
ATOM 652 N N . PRO A 1 88 ? 13.774 -7.742 -31.207 1.00 82.81 88 PRO A N 1
ATOM 653 C CA . PRO A 1 88 ? 12.773 -8.665 -30.687 1.00 82.81 88 PRO A CA 1
ATOM 654 C C . PRO A 1 88 ? 12.825 -8.765 -29.157 1.00 82.81 88 PRO A C 1
ATOM 656 O O . PRO A 1 88 ? 11.786 -8.726 -28.508 1.00 82.81 88 PRO A O 1
ATOM 659 N N . LEU A 1 89 ? 14.023 -8.800 -28.563 1.00 79.62 89 LEU A N 1
ATOM 660 C CA . LEU A 1 89 ? 14.218 -8.824 -27.108 1.00 79.62 89 LEU A CA 1
ATOM 661 C C . LEU A 1 89 ? 13.621 -7.592 -26.399 1.00 79.62 89 LEU A C 1
ATOM 663 O O . LEU A 1 89 ? 12.986 -7.750 -25.356 1.00 79.62 89 LEU A O 1
ATOM 667 N N . ALA A 1 90 ? 13.760 -6.391 -26.971 1.00 78.75 90 ALA A N 1
ATOM 668 C CA . ALA A 1 90 ? 13.167 -5.167 -26.421 1.00 78.75 90 ALA A CA 1
ATOM 669 C C . ALA A 1 90 ? 11.628 -5.182 -26.477 1.00 78.75 90 ALA A C 1
ATOM 671 O O . ALA A 1 90 ? 10.965 -4.748 -25.536 1.00 78.75 90 ALA A O 1
ATOM 672 N N . ASN A 1 91 ? 11.043 -5.745 -27.537 1.00 82.25 91 ASN A N 1
ATOM 673 C CA . ASN A 1 91 ? 9.587 -5.851 -27.657 1.00 82.25 91 ASN A CA 1
ATOM 674 C C . ASN A 1 91 ? 8.991 -6.807 -26.604 1.00 82.25 91 ASN A C 1
ATOM 676 O O . ASN A 1 91 ? 7.970 -6.493 -25.989 1.00 82.25 91 ASN A O 1
ATOM 680 N N . HIS A 1 92 ? 9.644 -7.948 -26.342 1.00 84.62 92 HIS A N 1
ATOM 681 C CA . HIS A 1 92 ? 9.189 -8.901 -25.319 1.00 84.62 92 HIS A CA 1
ATOM 682 C C . HIS A 1 92 ? 9.286 -8.316 -23.904 1.00 84.62 92 HIS A C 1
ATOM 684 O O . HIS A 1 92 ? 8.358 -8.475 -23.109 1.00 84.62 92 HIS A O 1
ATOM 690 N N . SER A 1 93 ? 10.374 -7.605 -23.583 1.00 83.38 93 SER A N 1
ATOM 691 C CA . SER A 1 93 ? 10.523 -6.973 -22.268 1.00 83.38 93 SER A CA 1
ATOM 692 C C . SER A 1 93 ? 9.491 -5.861 -22.049 1.00 83.38 93 SER A C 1
ATOM 694 O O . SER A 1 93 ? 8.948 -5.749 -20.948 1.00 83.38 93 SER A O 1
ATOM 696 N N . GLY A 1 94 ? 9.135 -5.111 -23.098 1.00 84.25 94 GLY A N 1
ATOM 697 C CA . GLY A 1 94 ? 8.047 -4.132 -23.071 1.00 84.25 94 GLY A CA 1
ATOM 698 C C . GLY A 1 94 ? 6.691 -4.748 -22.708 1.00 84.25 94 GLY A C 1
ATOM 699 O O . GLY A 1 94 ? 6.030 -4.267 -21.790 1.00 84.25 94 GLY A O 1
ATOM 700 N N . LEU A 1 95 ? 6.302 -5.855 -23.352 1.00 87.12 95 LEU A N 1
ATOM 701 C CA . LEU A 1 95 ? 5.041 -6.551 -23.049 1.00 87.12 95 LEU A CA 1
ATOM 702 C C . LEU A 1 95 ? 4.994 -7.074 -21.609 1.00 87.12 95 LEU A C 1
ATOM 704 O O . LEU A 1 95 ? 3.998 -6.873 -20.912 1.00 87.12 95 LEU A O 1
ATOM 708 N N . ILE A 1 96 ? 6.085 -7.693 -21.144 1.00 88.25 96 ILE A N 1
ATOM 709 C CA . ILE A 1 96 ? 6.207 -8.164 -19.757 1.00 88.25 96 ILE A CA 1
ATOM 710 C C . ILE A 1 96 ? 6.051 -6.988 -18.788 1.00 88.25 96 ILE A C 1
ATOM 712 O O . ILE A 1 96 ? 5.323 -7.095 -17.803 1.00 88.25 96 ILE A O 1
ATOM 716 N N . ARG A 1 97 ? 6.677 -5.841 -19.088 1.00 86.62 97 ARG A N 1
ATOM 717 C CA . ARG A 1 97 ? 6.561 -4.631 -18.265 1.00 86.62 97 ARG A CA 1
ATOM 718 C C . ARG A 1 97 ? 5.124 -4.137 -18.186 1.00 86.62 97 ARG A C 1
ATOM 720 O O . ARG A 1 97 ? 4.630 -3.880 -17.094 1.00 86.62 97 ARG A O 1
ATOM 727 N N . SER A 1 98 ? 4.455 -3.997 -19.328 1.00 87.69 98 SER A N 1
ATOM 728 C CA . SER A 1 98 ? 3.067 -3.534 -19.387 1.00 87.69 98 SER A CA 1
ATOM 729 C C . SER A 1 98 ? 2.135 -4.459 -18.609 1.00 87.69 98 SER A C 1
ATOM 731 O O . SER A 1 98 ? 1.273 -3.983 -17.870 1.00 87.69 98 SER A O 1
ATOM 733 N N . PHE A 1 99 ? 2.348 -5.771 -18.713 1.00 90.12 99 PHE A N 1
ATOM 734 C CA . PHE A 1 99 ? 1.602 -6.759 -17.944 1.00 90.12 99 PHE A CA 1
ATOM 735 C C . PHE A 1 99 ? 1.845 -6.623 -1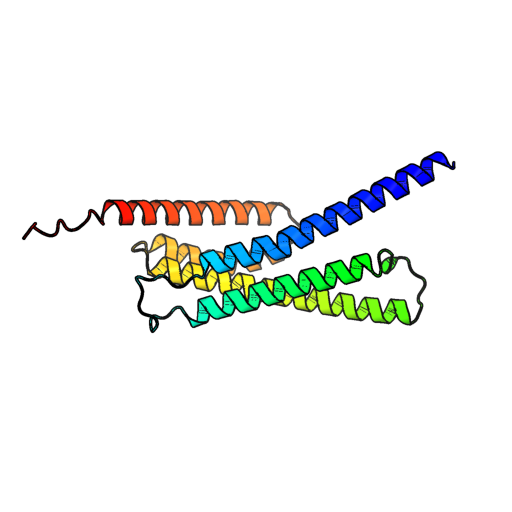6.434 1.00 90.12 99 PHE A C 1
ATOM 737 O O . PHE A 1 99 ? 0.886 -6.543 -15.667 1.00 90.12 99 PHE A O 1
ATOM 744 N N . LEU A 1 100 ? 3.108 -6.524 -16.000 1.00 88.12 100 LEU A N 1
ATOM 745 C CA . LEU A 1 100 ? 3.463 -6.308 -14.592 1.00 88.12 100 LEU A CA 1
ATOM 746 C C . LEU A 1 100 ? 2.885 -4.995 -14.053 1.00 88.12 100 LEU A C 1
ATOM 748 O O . LEU A 1 100 ? 2.384 -4.958 -12.932 1.00 88.12 100 LEU A O 1
ATOM 752 N N . GLN A 1 101 ? 2.901 -3.929 -14.854 1.00 88.38 101 GLN A N 1
ATOM 753 C CA . GLN A 1 101 ? 2.325 -2.640 -14.485 1.00 88.38 101 GLN A CA 1
ATOM 754 C C . GLN A 1 101 ? 0.809 -2.749 -14.289 1.00 88.38 101 GLN A C 1
ATOM 756 O O . GLN A 1 101 ? 0.280 -2.247 -13.300 1.00 88.38 101 GLN A O 1
ATOM 761 N N . PHE A 1 102 ? 0.111 -3.431 -15.198 1.00 89.06 102 PHE A N 1
ATOM 762 C CA . PHE A 1 102 ? -1.326 -3.658 -15.083 1.00 89.06 102 PHE A CA 1
ATOM 763 C C . PHE A 1 102 ? -1.672 -4.505 -13.851 1.00 89.06 102 PHE A C 1
ATOM 765 O O . PHE A 1 102 ? -2.552 -4.135 -13.073 1.00 89.06 102 PHE A O 1
ATOM 772 N N . ALA A 1 103 ? -0.938 -5.599 -13.625 1.00 87.06 103 ALA A N 1
ATOM 773 C CA . ALA A 1 103 ? -1.094 -6.443 -12.444 1.00 87.06 103 ALA A CA 1
ATOM 774 C C . ALA A 1 103 ? -0.827 -5.666 -11.145 1.00 87.06 103 ALA A C 1
ATOM 776 O O . ALA A 1 103 ? -1.569 -5.812 -10.176 1.00 87.06 103 ALA A O 1
ATOM 777 N N . SER A 1 104 ? 0.181 -4.789 -11.144 1.00 86.31 104 SER A N 1
ATOM 778 C CA . SER A 1 104 ? 0.510 -3.914 -10.017 1.00 86.31 104 SER A CA 1
ATOM 779 C C . SER A 1 104 ? -0.618 -2.923 -9.712 1.00 86.31 104 SER A C 1
ATOM 781 O O . SER A 1 104 ? -1.035 -2.800 -8.561 1.00 86.31 104 SER A O 1
ATOM 783 N N . VAL A 1 105 ? -1.197 -2.280 -10.735 1.00 86.94 105 VAL A N 1
ATOM 784 C CA . VAL A 1 105 ? -2.360 -1.390 -10.565 1.00 86.94 105 VAL A CA 1
ATOM 785 C C . VAL A 1 105 ? -3.566 -2.162 -10.029 1.00 86.94 105 VAL A C 1
ATOM 787 O O . VAL A 1 105 ? -4.221 -1.703 -9.095 1.00 86.94 105 VAL A O 1
ATOM 790 N N . ALA A 1 106 ? -3.845 -3.352 -10.563 1.00 88.00 106 ALA A N 1
ATOM 791 C CA . ALA A 1 106 ? -4.929 -4.195 -10.069 1.00 88.00 106 ALA A CA 1
ATOM 792 C C . ALA A 1 106 ? -4.710 -4.598 -8.599 1.00 88.00 106 ALA A C 1
ATOM 794 O O . ALA A 1 106 ? -5.623 -4.461 -7.783 1.00 88.00 106 ALA A O 1
ATOM 795 N N . ALA A 1 107 ? -3.498 -5.029 -8.238 1.00 86.44 107 ALA A N 1
ATOM 796 C CA . ALA A 1 107 ? -3.134 -5.357 -6.863 1.00 86.44 107 ALA A CA 1
ATOM 797 C C . ALA A 1 107 ? -3.305 -4.149 -5.932 1.00 86.44 107 ALA A C 1
ATOM 799 O O . ALA A 1 107 ? -3.880 -4.289 -4.853 1.00 86.44 107 ALA A O 1
ATOM 800 N N . TRP A 1 108 ? -2.889 -2.959 -6.371 1.00 87.12 108 TRP A N 1
ATOM 801 C CA . TRP A 1 108 ? -3.060 -1.712 -5.628 1.00 87.12 108 TRP A CA 1
ATOM 802 C C . TRP A 1 108 ? -4.539 -1.371 -5.394 1.00 87.12 108 TRP A C 1
ATOM 804 O O . TRP A 1 108 ? -4.923 -1.035 -4.273 1.00 87.12 108 TRP A O 1
ATOM 814 N N . ILE A 1 109 ? -5.396 -1.531 -6.409 1.00 89.94 109 ILE A N 1
ATOM 815 C CA . ILE A 1 109 ? -6.848 -1.326 -6.282 1.00 89.94 109 ILE A CA 1
ATOM 816 C C . ILE A 1 109 ? -7.443 -2.306 -5.264 1.00 89.94 109 ILE A C 1
ATOM 818 O O . ILE A 1 109 ? -8.156 -1.897 -4.344 1.00 89.94 109 ILE A O 1
ATOM 822 N N . VAL A 1 110 ? -7.145 -3.602 -5.396 1.00 90.94 110 VAL A N 1
ATOM 823 C CA . VAL A 1 110 ? -7.651 -4.629 -4.472 1.00 90.94 110 VAL A CA 1
ATOM 824 C C . VAL A 1 110 ? -7.164 -4.350 -3.051 1.00 90.94 110 VAL A C 1
ATOM 826 O O . VAL A 1 110 ? -7.951 -4.421 -2.104 1.00 90.94 110 VAL A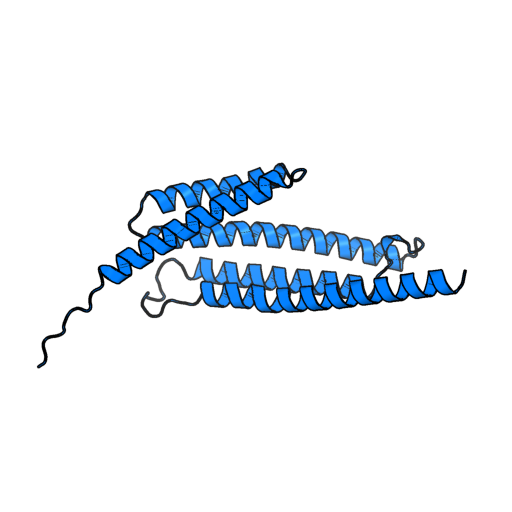 O 1
ATOM 829 N N . GLN A 1 111 ? -5.896 -3.974 -2.888 1.00 89.69 111 GLN A N 1
ATOM 830 C CA . GLN A 1 111 ? -5.328 -3.610 -1.598 1.00 89.69 111 GLN A CA 1
ATOM 831 C C . GLN A 1 111 ? -6.059 -2.411 -0.984 1.00 89.69 111 GLN A C 1
ATOM 833 O O . GLN A 1 111 ? -6.433 -2.466 0.188 1.00 89.69 111 GLN A O 1
ATOM 838 N N . PHE A 1 112 ? -6.307 -1.357 -1.765 1.00 90.62 112 PHE A N 1
ATOM 839 C CA . PHE A 1 112 ? -7.038 -0.175 -1.318 1.00 90.62 112 PHE A CA 1
ATOM 840 C C . PHE A 1 112 ? -8.421 -0.543 -0.765 1.00 90.62 112 PHE A C 1
ATOM 842 O O . PHE A 1 112 ? -8.767 -0.184 0.364 1.00 90.62 112 PHE A O 1
ATOM 849 N N . PHE A 1 113 ? -9.206 -1.314 -1.521 1.00 92.00 113 PHE A N 1
ATOM 850 C CA . PHE A 1 113 ? -10.533 -1.729 -1.067 1.00 92.00 113 PHE A CA 1
ATOM 851 C C . PHE A 1 113 ? -10.465 -2.636 0.159 1.00 92.00 113 PHE A C 1
ATOM 853 O O . PHE A 1 113 ? -11.261 -2.477 1.085 1.00 92.00 113 PHE A O 1
ATOM 860 N N . THR A 1 114 ? -9.497 -3.548 0.207 1.00 90.81 114 THR A N 1
ATOM 861 C CA . THR A 1 114 ? -9.325 -4.447 1.353 1.00 90.81 114 THR A CA 1
ATOM 862 C C . THR A 1 114 ? -8.955 -3.662 2.618 1.00 90.81 114 THR A C 1
ATOM 864 O O . THR A 1 114 ? -9.538 -3.895 3.678 1.00 90.81 114 THR A O 1
ATOM 867 N N . ALA A 1 115 ? -8.070 -2.668 2.504 1.00 90.06 115 ALA A N 1
ATOM 868 C CA . ALA A 1 115 ? -7.731 -1.743 3.582 1.00 90.06 115 ALA A CA 1
ATOM 869 C C . ALA A 1 115 ? -8.962 -0.970 4.084 1.00 90.06 115 ALA A C 1
ATOM 871 O O . ALA A 1 115 ? -9.197 -0.886 5.289 1.00 90.06 115 ALA A O 1
ATOM 872 N N . MET A 1 116 ? -9.802 -0.465 3.178 1.00 91.50 116 MET A N 1
ATOM 873 C CA . MET A 1 116 ? -11.024 0.252 3.553 1.00 91.50 116 MET A CA 1
ATOM 874 C C . MET A 1 116 ? -12.077 -0.652 4.203 1.00 91.50 116 MET A C 1
ATOM 876 O O . MET A 1 116 ? -12.743 -0.232 5.152 1.00 91.50 116 MET A O 1
ATOM 880 N N . ILE A 1 117 ? -12.209 -1.903 3.750 1.00 91.75 117 ILE A N 1
ATOM 881 C CA . ILE A 1 117 ? -13.061 -2.911 4.398 1.00 91.75 117 ILE A CA 1
ATOM 882 C C . ILE A 1 117 ? -12.565 -3.184 5.820 1.00 91.75 117 ILE A C 1
ATOM 884 O O . ILE A 1 117 ? -13.378 -3.254 6.742 1.00 91.75 117 ILE A O 1
ATOM 888 N N . TYR A 1 118 ? -11.251 -3.284 6.017 1.00 90.81 118 TYR A N 1
ATOM 889 C CA . TYR A 1 118 ? -10.659 -3.475 7.337 1.00 90.81 118 TYR A CA 1
ATOM 890 C C . TYR A 1 118 ? -10.896 -2.289 8.269 1.00 90.81 118 TYR A C 1
ATOM 892 O O . TYR A 1 118 ? -11.340 -2.486 9.395 1.00 90.81 118 TYR A O 1
ATOM 900 N N . ILE A 1 119 ? -10.700 -1.057 7.794 1.00 90.38 119 ILE A N 1
ATOM 901 C CA . ILE A 1 119 ? -10.999 0.152 8.574 1.00 90.38 119 ILE A CA 1
ATOM 902 C C . ILE A 1 119 ? -12.487 0.212 8.926 1.00 90.38 119 ILE A C 1
ATOM 904 O O . ILE A 1 119 ? -12.842 0.531 10.057 1.00 90.38 119 ILE A O 1
ATOM 908 N N . ARG A 1 120 ? -13.378 -0.124 7.985 1.00 91.25 120 ARG A N 1
ATOM 909 C CA . ARG A 1 120 ? -14.823 -0.181 8.238 1.00 91.25 120 ARG A CA 1
ATOM 910 C C . ARG A 1 120 ? -15.169 -1.224 9.297 1.00 91.25 120 ARG A C 1
ATOM 912 O O . ARG A 1 120 ? -16.040 -0.966 10.120 1.00 91.25 120 ARG A O 1
ATOM 919 N N . TRP A 1 121 ? -14.526 -2.386 9.250 1.00 89.81 121 TRP A N 1
ATOM 920 C CA . TRP A 1 121 ? -14.687 -3.427 10.256 1.00 89.81 121 TRP A CA 1
ATOM 921 C C . TRP A 1 121 ? -14.208 -2.947 11.631 1.00 89.81 121 TRP A C 1
ATOM 923 O O . TRP A 1 121 ? -14.955 -3.028 12.599 1.00 89.81 121 TRP A O 1
ATOM 933 N N . LEU A 1 122 ? -13.024 -2.338 11.699 1.00 88.25 122 LEU A N 1
ATOM 934 C CA . LEU A 1 122 ? -12.469 -1.782 12.933 1.00 88.25 122 LEU A CA 1
ATOM 935 C C . LEU A 1 122 ? -13.350 -0.657 13.500 1.00 88.25 122 LEU A C 1
ATOM 937 O O . LEU A 1 122 ? -13.566 -0.575 14.704 1.00 88.25 122 LEU A O 1
ATOM 941 N N . ALA A 1 123 ? -13.950 0.156 12.630 1.00 90.81 123 ALA A N 1
ATOM 942 C CA . ALA A 1 123 ? -14.902 1.191 13.016 1.00 90.81 123 ALA A CA 1
ATOM 943 C C . ALA A 1 123 ? -16.204 0.644 13.626 1.00 90.81 123 ALA A C 1
ATOM 945 O O . ALA A 1 123 ? -16.879 1.397 14.319 1.00 90.81 123 ALA A O 1
ATOM 946 N N . MET A 1 124 ? -16.575 -0.623 13.387 1.00 88.88 124 MET A N 1
ATOM 947 C CA . MET A 1 124 ? -17.734 -1.246 14.051 1.00 88.88 124 MET A CA 1
ATOM 948 C C . MET A 1 124 ? -17.454 -1.586 15.518 1.00 88.88 124 MET A C 1
ATOM 950 O O . MET A 1 124 ? -18.393 -1.663 16.303 1.00 88.88 124 MET A O 1
ATOM 954 N N . LEU A 1 125 ? -16.185 -1.781 15.887 1.00 87.25 125 LEU A N 1
ATOM 955 C CA . LEU A 1 125 ? -15.779 -2.064 17.268 1.00 87.25 125 LEU A CA 1
ATOM 956 C C . LEU A 1 125 ? -15.786 -0.804 18.142 1.00 87.25 125 LEU A C 1
ATOM 958 O O . LEU A 1 125 ? -15.820 -0.891 19.365 1.00 87.25 125 LEU A O 1
ATOM 962 N N . ILE A 1 126 ? -15.759 0.373 17.517 1.00 89.56 126 ILE A N 1
ATOM 963 C CA . ILE A 1 126 ? -15.770 1.660 18.203 1.00 89.56 126 ILE A CA 1
ATOM 964 C C . ILE A 1 126 ? -17.228 2.140 18.298 1.00 89.56 126 ILE A C 1
ATOM 966 O O . ILE A 1 126 ? -17.897 2.224 17.265 1.00 89.56 126 ILE A O 1
ATOM 970 N N . PRO A 1 127 ? -17.735 2.525 19.486 1.00 88.31 127 PRO A N 1
ATOM 971 C CA . PRO A 1 127 ? -19.120 2.957 19.690 1.00 88.31 127 PRO A CA 1
ATOM 972 C C . PRO A 1 127 ? -19.381 4.382 19.155 1.00 88.31 127 PRO A C 1
ATOM 974 O O . PRO A 1 127 ? -19.935 5.237 19.839 1.00 88.31 127 PRO A O 1
ATOM 977 N N . SER A 1 128 ? -18.979 4.667 17.911 1.00 90.12 128 SER A N 1
ATOM 978 C CA . SER A 1 128 ? -19.158 5.960 17.248 1.00 90.12 128 SER A CA 1
ATOM 979 C C . SER A 1 128 ? -19.760 5.786 15.847 1.00 90.12 128 SER A C 1
ATOM 981 O O . SER A 1 128 ? -19.053 5.439 14.892 1.00 90.12 128 SER A O 1
ATOM 983 N N . PRO A 1 129 ? -21.056 6.107 15.646 1.00 90.56 129 PRO A N 1
ATOM 984 C CA . PRO A 1 129 ? -21.704 5.968 14.339 1.00 90.56 129 PRO A CA 1
ATOM 985 C C . PRO A 1 129 ? -21.123 6.921 13.279 1.00 90.56 129 PRO A C 1
ATOM 987 O O . PRO A 1 129 ? -21.334 6.725 12.079 1.00 90.56 129 PRO A O 1
ATOM 990 N N . ARG A 1 130 ? -20.389 7.962 13.701 1.00 93.06 130 ARG A N 1
ATOM 991 C CA . ARG A 1 130 ? -19.752 8.940 12.808 1.00 93.06 130 ARG A CA 1
ATOM 992 C C . ARG A 1 130 ? -18.585 8.322 12.033 1.00 93.06 130 ARG A C 1
ATOM 994 O O . ARG A 1 130 ? -18.511 8.510 10.818 1.00 93.06 130 ARG A O 1
ATOM 1001 N N . ILE A 1 131 ? -17.731 7.545 12.705 1.00 92.00 131 ILE A N 1
ATOM 1002 C CA . ILE A 1 131 ? -16.550 6.907 12.096 1.00 92.00 131 ILE A CA 1
ATOM 1003 C C . ILE A 1 131 ? -16.997 5.895 11.038 1.00 92.00 131 ILE A C 1
ATOM 1005 O O . ILE A 1 131 ? -16.512 5.924 9.907 1.00 92.00 131 ILE A O 1
ATOM 1009 N N . TYR A 1 132 ? -18.001 5.076 11.360 1.00 92.06 132 TYR A N 1
ATOM 1010 C CA . TYR A 1 132 ? -18.559 4.094 10.432 1.00 92.06 132 TYR A CA 1
ATOM 1011 C C . TYR A 1 132 ? -19.107 4.731 9.141 1.00 92.06 132 TYR A C 1
ATOM 1013 O O . TYR A 1 132 ? -18.756 4.315 8.031 1.00 92.06 132 TYR A O 1
ATOM 1021 N N . LYS A 1 133 ? -19.934 5.782 9.265 1.00 93.00 133 LYS A N 1
ATOM 1022 C CA . LYS A 1 133 ? -20.492 6.501 8.105 1.00 93.00 133 LYS A CA 1
ATOM 1023 C C . LYS A 1 133 ? -19.390 7.125 7.245 1.00 93.00 133 LYS A C 1
ATOM 1025 O O . LYS A 1 133 ? -19.457 7.045 6.018 1.00 93.00 133 LYS A O 1
ATOM 1030 N N . ARG A 1 134 ? -18.363 7.713 7.872 1.00 92.75 134 ARG A N 1
ATOM 1031 C CA . ARG A 1 134 ? -17.246 8.340 7.153 1.00 92.75 134 ARG A CA 1
ATOM 1032 C C . ARG A 1 134 ? -16.368 7.313 6.443 1.00 92.75 134 ARG A C 1
ATOM 1034 O O . ARG A 1 134 ? -16.041 7.529 5.282 1.00 92.75 134 ARG A O 1
ATOM 1041 N N . ALA A 1 135 ? -16.051 6.188 7.084 1.00 92.00 135 ALA A N 1
ATOM 1042 C CA . ALA A 1 135 ? -15.281 5.107 6.471 1.00 92.00 135 ALA A CA 1
ATOM 1043 C C . ALA A 1 135 ? -15.964 4.578 5.197 1.00 92.00 135 ALA A C 1
ATOM 1045 O O . ALA A 1 135 ? -15.309 4.389 4.172 1.00 92.00 135 ALA A O 1
ATOM 1046 N N . ARG A 1 136 ? -17.298 4.425 5.215 1.00 93.44 136 ARG A N 1
ATOM 1047 C CA . ARG A 1 136 ? -18.075 4.035 4.026 1.00 93.44 136 ARG A CA 1
ATOM 1048 C C . ARG A 1 136 ? -18.011 5.081 2.913 1.00 93.44 136 ARG A C 1
ATOM 1050 O O . ARG A 1 136 ? -17.892 4.704 1.752 1.00 93.44 136 ARG A O 1
ATOM 1057 N N . LEU A 1 137 ? -18.098 6.367 3.252 1.00 93.69 137 LEU A N 1
ATOM 1058 C CA . LEU A 1 137 ? -17.980 7.451 2.273 1.00 93.69 137 LEU A CA 1
ATOM 1059 C C . LEU A 1 137 ? -16.588 7.443 1.628 1.00 93.69 137 LEU A C 1
ATOM 1061 O O . LEU A 1 137 ? -16.485 7.466 0.406 1.00 93.69 137 LEU A O 1
ATOM 1065 N N . LEU A 1 138 ? -15.527 7.339 2.435 1.00 91.12 138 LEU A N 1
ATOM 1066 C CA . LEU A 1 138 ? -14.143 7.342 1.951 1.00 91.12 138 LEU A CA 1
ATOM 1067 C C . LEU A 1 138 ? -13.820 6.150 1.047 1.00 91.12 138 LEU A C 1
ATOM 1069 O O . LEU A 1 138 ? -13.048 6.299 0.105 1.00 91.12 138 LEU A O 1
ATOM 1073 N N . MET A 1 139 ? -14.464 5.004 1.277 1.00 93.00 139 MET A N 1
ATOM 1074 C CA . MET A 1 139 ? -14.296 3.809 0.446 1.00 93.00 139 MET A CA 1
ATOM 1075 C C . MET A 1 139 ? -14.701 4.057 -1.014 1.00 93.00 139 MET A C 1
ATOM 1077 O O . MET A 1 139 ? -14.063 3.532 -1.920 1.00 93.00 139 MET A O 1
ATOM 1081 N N . TRP A 1 140 ? -15.734 4.873 -1.243 1.00 93.50 140 TRP A N 1
ATOM 1082 C CA . TRP A 1 140 ? -16.190 5.248 -2.586 1.00 93.50 140 TRP A CA 1
ATOM 1083 C C . TRP A 1 140 ? -15.522 6.517 -3.104 1.00 93.50 140 TRP A C 1
ATOM 1085 O O . TRP A 1 140 ? -15.307 6.663 -4.305 1.00 93.50 140 TRP A O 1
ATOM 1095 N N . LEU A 1 141 ? -15.167 7.427 -2.198 1.00 91.12 141 LEU A N 1
ATOM 1096 C CA . LEU A 1 141 ? -14.532 8.683 -2.563 1.00 91.12 141 LEU A CA 1
ATOM 1097 C C . LEU A 1 141 ? -13.096 8.481 -3.058 1.00 91.12 141 LEU A C 1
ATOM 1099 O O . LEU A 1 141 ? -12.677 9.207 -3.946 1.00 91.12 141 LEU A O 1
ATOM 1103 N N . GLY A 1 142 ? -12.349 7.505 -2.529 1.00 86.94 142 GLY A N 1
ATOM 1104 C CA . GLY A 1 142 ? -10.968 7.240 -2.953 1.00 86.94 142 GLY A CA 1
ATOM 1105 C C . GLY A 1 142 ? -10.831 6.948 -4.454 1.00 86.94 142 GLY A C 1
ATOM 1106 O O . GLY A 1 142 ? -10.140 7.696 -5.143 1.00 86.94 142 GLY A O 1
ATOM 1107 N N . PRO A 1 143 ? -11.528 5.931 -4.996 1.00 87.38 143 PRO A N 1
ATOM 1108 C CA . PRO A 1 143 ? -11.513 5.636 -6.427 1.00 87.38 143 PRO A CA 1
ATOM 1109 C C . PRO A 1 143 ? -12.016 6.812 -7.265 1.00 87.38 143 PRO A C 1
ATOM 1111 O O . PRO A 1 143 ? -11.437 7.118 -8.303 1.00 87.38 143 PRO A O 1
ATOM 1114 N N . LEU A 1 144 ? -13.051 7.512 -6.786 1.00 89.75 144 LEU A N 1
ATOM 1115 C CA . LEU A 1 144 ? -13.592 8.686 -7.464 1.00 89.75 144 LEU A CA 1
ATOM 1116 C C . LEU A 1 144 ? -12.553 9.814 -7.555 1.00 89.75 144 LEU A C 1
ATOM 1118 O O . LEU A 1 144 ? -12.377 10.386 -8.622 1.00 89.75 144 LEU A O 1
ATOM 1122 N N . LEU A 1 145 ? -11.826 10.096 -6.470 1.00 87.38 145 LEU A N 1
ATOM 1123 C CA . LEU A 1 145 ? -10.737 11.078 -6.437 1.00 87.38 145 LEU A CA 1
ATOM 1124 C C . LEU A 1 145 ? -9.582 10.671 -7.358 1.00 87.38 145 LEU A C 1
ATOM 1126 O O . LEU A 1 145 ? -9.008 11.533 -8.018 1.00 87.38 145 LEU A O 1
ATOM 1130 N N . CYS A 1 146 ? -9.278 9.374 -7.450 1.00 82.19 146 CYS A N 1
ATOM 1131 C CA . CYS A 1 146 ? -8.284 8.862 -8.391 1.00 82.19 146 CYS A CA 1
ATOM 1132 C C . CYS A 1 146 ? -8.688 9.041 -9.857 1.00 82.19 146 CYS A C 1
ATOM 1134 O O . CYS A 1 146 ? -7.806 9.230 -10.683 1.00 82.19 146 CYS A O 1
ATOM 1136 N N . LEU A 1 147 ? -9.977 9.027 -10.211 1.00 84.19 147 LEU A N 1
ATOM 1137 C CA . LEU A 1 147 ? -10.397 9.287 -11.597 1.00 84.19 147 LEU A CA 1
ATOM 1138 C C . LEU A 1 147 ? -10.071 10.718 -12.045 1.00 84.19 147 LEU A C 1
ATOM 1140 O O . LEU A 1 147 ? -9.791 10.947 -13.218 1.00 84.19 147 LEU A O 1
ATOM 1144 N N . PHE A 1 148 ? -10.004 11.669 -11.113 1.00 84.50 148 PHE A N 1
ATOM 1145 C CA . PHE A 1 148 ? -9.574 13.045 -11.379 1.00 84.50 148 PHE A CA 1
ATOM 1146 C C . PHE A 1 148 ? -8.036 13.202 -11.368 1.00 84.50 148 PHE A C 1
ATOM 1148 O O . PHE A 1 148 ? -7.527 14.273 -11.036 1.00 84.50 148 PHE A O 1
ATOM 1155 N N . TYR A 1 149 ? -7.305 12.144 -11.763 1.00 60.75 149 TYR A N 1
ATOM 1156 C CA . TYR A 1 149 ? -5.846 11.919 -11.665 1.00 60.75 149 TYR A CA 1
ATOM 1157 C C . TYR A 1 149 ? -4.943 13.068 -12.153 1.00 60.75 149 TYR A C 1
ATOM 1159 O O . TYR A 1 149 ? -3.760 13.118 -11.833 1.00 60.75 149 TYR A O 1
ATOM 1167 N N . TRP A 1 150 ? -5.489 14.002 -12.928 1.00 72.50 150 TRP A N 1
ATOM 1168 C CA . TRP A 1 150 ? -4.789 15.170 -13.460 1.00 72.50 150 TRP A CA 1
ATOM 1169 C C . TRP A 1 150 ? -4.355 16.191 -12.388 1.00 72.50 150 TRP A C 1
ATOM 1171 O O . TRP A 1 150 ? -3.437 16.969 -12.636 1.00 72.50 150 TRP A O 1
ATOM 1181 N N . ALA A 1 151 ? -4.956 16.206 -11.192 1.00 68.19 151 ALA A N 1
ATOM 1182 C CA . ALA A 1 151 ? -4.681 17.245 -10.199 1.00 68.19 151 ALA A CA 1
ATOM 1183 C C . ALA A 1 151 ? -4.004 16.720 -8.915 1.00 68.19 151 ALA A C 1
ATOM 1185 O O . ALA A 1 151 ? -4.416 15.730 -8.316 1.00 68.19 151 ALA A O 1
ATOM 1186 N N . VAL A 1 152 ? -3.015 17.474 -8.420 1.00 82.75 152 VAL A N 1
ATOM 1187 C CA . VAL A 1 152 ? -2.423 17.332 -7.068 1.00 82.75 152 VAL A CA 1
ATOM 1188 C C . VAL A 1 152 ? -3.481 17.538 -5.966 1.00 82.75 152 VAL A C 1
ATOM 1190 O O . VAL A 1 152 ? -3.374 17.011 -4.859 1.00 82.75 152 VAL A O 1
ATOM 1193 N N . ILE A 1 153 ? -4.546 18.276 -6.286 1.00 87.38 153 ILE A N 1
ATOM 1194 C CA . ILE A 1 153 ? -5.634 18.649 -5.376 1.00 87.38 153 ILE A CA 1
ATOM 1195 C C . ILE A 1 153 ? -6.367 17.414 -4.798 1.00 87.38 153 ILE A C 1
ATOM 1197 O O . ILE A 1 153 ? -6.462 17.325 -3.574 1.00 87.38 153 ILE A O 1
ATOM 1201 N N . PRO A 1 154 ? -6.845 16.434 -5.596 1.00 85.94 154 PRO A N 1
ATOM 1202 C CA . PRO A 1 154 ? -7.423 15.187 -5.096 1.00 85.94 154 PRO A CA 1
ATOM 1203 C C . PRO A 1 154 ? -6.576 14.451 -4.056 1.00 85.94 154 PRO A C 1
ATOM 1205 O O . PRO A 1 154 ? -7.119 13.992 -3.050 1.00 85.94 154 PRO A O 1
ATOM 1208 N N . ALA A 1 155 ? -5.258 14.368 -4.261 1.00 83.56 155 ALA A N 1
ATOM 1209 C CA . ALA A 1 155 ? -4.356 13.711 -3.319 1.00 83.56 155 ALA A CA 1
ATOM 1210 C C . ALA A 1 155 ? -4.303 14.459 -1.976 1.00 83.56 155 ALA A C 1
ATOM 1212 O O . ALA A 1 155 ? -4.379 13.833 -0.919 1.00 83.56 155 ALA A O 1
ATOM 1213 N N . LEU A 1 156 ? -4.262 15.797 -2.008 1.00 89.12 156 LEU A N 1
ATOM 1214 C CA . LEU A 1 156 ? -4.322 16.633 -0.805 1.00 89.12 156 LEU A CA 1
ATOM 1215 C C . LEU A 1 156 ? -5.665 16.495 -0.076 1.00 89.12 156 LEU A C 1
ATOM 1217 O O . LEU A 1 156 ? -5.690 16.320 1.141 1.00 89.12 156 LEU A O 1
ATOM 1221 N N . ILE A 1 157 ? -6.782 16.515 -0.809 1.00 90.56 157 ILE A N 1
ATOM 1222 C CA . ILE A 1 157 ? -8.122 16.329 -0.234 1.00 90.56 157 ILE A CA 1
ATOM 1223 C C . ILE A 1 157 ? -8.224 14.955 0.433 1.00 90.56 157 ILE A C 1
ATOM 1225 O O . ILE A 1 157 ? -8.681 14.860 1.573 1.00 90.56 157 ILE A O 1
ATOM 1229 N N . ALA A 1 158 ? -7.768 13.896 -0.241 1.00 87.88 158 ALA A N 1
ATOM 1230 C CA . ALA A 1 158 ? -7.736 12.553 0.322 1.00 87.88 158 ALA A CA 1
ATOM 1231 C C . ALA A 1 158 ? -6.903 12.515 1.611 1.00 87.88 158 ALA A C 1
ATOM 1233 O O . ALA A 1 158 ? -7.386 12.026 2.630 1.00 87.88 158 ALA A O 1
ATOM 1234 N N . ALA A 1 159 ? -5.693 13.082 1.598 1.00 88.44 159 ALA A N 1
ATOM 1235 C CA . ALA A 1 159 ? -4.814 13.121 2.763 1.00 88.44 159 ALA A CA 1
ATOM 1236 C C . ALA A 1 159 ? -5.460 13.834 3.964 1.00 88.44 159 ALA A C 1
ATOM 1238 O O . ALA A 1 159 ? -5.422 13.313 5.079 1.00 88.44 159 ALA A O 1
ATOM 1239 N N . ILE A 1 160 ? -6.113 14.982 3.749 1.00 94.38 160 ILE A N 1
ATOM 1240 C CA . ILE A 1 160 ? -6.842 15.705 4.805 1.00 94.38 160 ILE A CA 1
ATOM 1241 C C . ILE A 1 160 ? -7.982 14.842 5.359 1.00 94.38 160 ILE A C 1
ATOM 1243 O O . ILE A 1 160 ? -8.160 14.725 6.572 1.00 94.38 160 ILE A O 1
ATOM 1247 N N . LEU A 1 161 ? -8.750 14.201 4.478 1.00 92.31 161 LEU A N 1
ATOM 1248 C CA . LEU A 1 161 ? -9.867 13.352 4.876 1.00 92.31 161 LEU A CA 1
ATOM 1249 C C . LEU A 1 161 ? -9.426 12.120 5.676 1.00 92.31 161 LEU A C 1
ATOM 1251 O O . LEU A 1 161 ? -10.098 11.766 6.648 1.00 92.31 161 LEU A O 1
ATOM 1255 N N . TYR A 1 162 ? -8.313 11.490 5.296 1.00 89.38 162 TYR A N 1
ATOM 1256 C CA . TYR A 1 162 ? -7.736 10.365 6.031 1.00 89.38 162 TYR A CA 1
ATOM 1257 C C . TYR A 1 162 ? -7.174 10.794 7.384 1.00 89.38 162 TYR A C 1
ATOM 1259 O O . TYR A 1 162 ? -7.441 10.123 8.380 1.00 89.38 162 TYR A O 1
ATOM 1267 N N . SER A 1 163 ? -6.475 11.930 7.450 1.00 92.94 163 SER A N 1
ATOM 1268 C CA . SER A 1 163 ? -5.967 12.482 8.712 1.00 92.94 163 SER A CA 1
ATOM 1269 C C . SER A 1 163 ? -7.095 12.758 9.708 1.00 92.94 163 SER A C 1
ATOM 1271 O O . SER A 1 163 ? -6.985 12.381 10.872 1.00 92.94 163 SER A O 1
ATOM 1273 N N . ASN A 1 164 ? -8.218 13.316 9.242 1.00 94.69 164 ASN A N 1
ATOM 1274 C CA . ASN A 1 164 ? -9.396 13.556 10.083 1.00 94.69 164 ASN A CA 1
ATOM 1275 C C . ASN A 1 164 ? -10.055 12.253 10.561 1.00 94.69 164 ASN A C 1
ATOM 1277 O O . ASN A 1 164 ? -10.512 12.162 11.696 1.00 94.69 164 ASN A O 1
ATOM 1281 N N . LEU A 1 165 ? -10.119 11.222 9.709 1.00 91.38 165 LEU A N 1
ATOM 1282 C CA . LEU A 1 165 ? -10.619 9.914 10.138 1.00 91.38 165 LEU A CA 1
ATOM 1283 C C . LEU A 1 165 ? -9.712 9.322 11.226 1.00 91.38 165 LEU A C 1
ATOM 1285 O O . LEU A 1 165 ? -10.203 8.794 12.221 1.00 91.38 165 LEU A O 1
ATOM 1289 N N . PHE A 1 166 ? -8.397 9.423 11.036 1.00 91.25 166 PHE A N 1
ATOM 1290 C CA . PHE A 1 166 ? -7.413 8.891 11.967 1.00 91.25 166 PHE A CA 1
ATOM 1291 C C . PHE A 1 166 ? -7.443 9.612 13.319 1.00 91.25 166 PHE A C 1
ATOM 1293 O O . PHE A 1 166 ? -7.388 8.949 14.355 1.00 91.25 166 PHE A O 1
ATOM 1300 N N . SER A 1 167 ? -7.594 10.942 13.334 1.00 94.44 167 SER A N 1
ATOM 1301 C CA . SER A 1 167 ? -7.729 11.701 14.581 1.00 94.44 167 SER A CA 1
ATOM 1302 C C . SER A 1 167 ? -8.963 11.264 15.370 1.00 94.44 167 SER A C 1
ATOM 1304 O O . SER A 1 167 ? -8.845 10.992 16.560 1.00 94.44 167 SER A O 1
ATOM 1306 N N . TRP A 1 168 ? -10.109 11.069 14.710 1.00 92.38 168 TRP A N 1
ATOM 1307 C CA . TRP A 1 168 ? -11.327 10.589 15.376 1.00 92.38 168 TRP A CA 1
ATOM 1308 C C . TRP A 1 168 ? -11.193 9.172 15.925 1.00 92.38 168 TRP A C 1
ATOM 1310 O O . TRP A 1 168 ? -11.688 8.881 17.010 1.00 92.38 168 TRP A O 1
ATOM 1320 N N . VAL A 1 169 ? -10.521 8.278 15.193 1.00 90.38 169 VAL A N 1
ATOM 1321 C CA . VAL A 1 169 ? -10.230 6.928 15.695 1.00 90.38 169 VAL A CA 1
ATOM 1322 C C . VAL A 1 169 ? -9.337 7.013 16.933 1.00 90.38 169 VAL A C 1
ATOM 1324 O O . VAL A 1 169 ? -9.626 6.365 17.934 1.00 90.38 169 VAL A O 1
ATOM 1327 N N . LYS A 1 170 ? -8.292 7.847 16.908 1.00 92.81 170 LYS A N 1
ATOM 1328 C CA . LYS A 1 170 ? -7.390 8.044 18.051 1.00 92.81 170 LYS A CA 1
ATOM 1329 C C . LYS A 1 170 ? -8.115 8.620 19.270 1.00 92.81 170 LYS A C 1
ATOM 1331 O O . LYS A 1 170 ? -7.896 8.143 20.383 1.00 92.81 170 LYS A O 1
ATOM 1336 N N . GLU A 1 171 ? -8.966 9.622 19.069 1.00 93.88 171 GLU A N 1
ATOM 1337 C CA . GLU A 1 171 ? -9.806 10.211 20.118 1.00 93.88 171 GLU A CA 1
ATOM 1338 C C . GLU A 1 171 ? -10.703 9.145 20.750 1.00 93.88 171 GLU A C 1
ATOM 1340 O O . GLU A 1 171 ? -10.644 8.942 21.962 1.00 93.88 171 GLU A O 1
ATOM 1345 N N . ALA A 1 172 ? -11.427 8.377 19.933 1.00 91.25 172 ALA A N 1
ATOM 1346 C CA . ALA A 1 172 ? -12.323 7.335 20.422 1.00 91.25 172 ALA A CA 1
ATOM 1347 C C . ALA A 1 172 ? -11.583 6.209 21.166 1.00 91.25 172 ALA A C 1
ATOM 1349 O O . ALA A 1 172 ? -12.042 5.746 22.207 1.00 91.25 172 ALA A O 1
ATOM 1350 N N . LEU A 1 173 ? -10.406 5.792 20.687 1.00 90.06 173 LEU A N 1
ATOM 1351 C CA . LEU A 1 173 ? -9.567 4.819 21.397 1.00 90.06 173 LEU A CA 1
ATOM 1352 C C . LEU A 1 173 ? -9.066 5.369 22.738 1.00 90.06 173 LEU A C 1
ATOM 1354 O O . LEU A 1 173 ? -9.024 4.643 23.728 1.00 90.06 173 LEU A O 1
ATOM 1358 N N . THR A 1 174 ? -8.725 6.658 22.789 1.00 93.12 174 THR A N 1
ATOM 1359 C CA . THR A 1 174 ? -8.300 7.325 24.028 1.00 93.12 174 THR A CA 1
ATOM 1360 C C . THR A 1 174 ? -9.449 7.406 25.035 1.00 93.12 174 THR A C 1
ATOM 1362 O O . THR A 1 174 ? -9.229 7.248 26.234 1.00 93.12 174 THR A O 1
ATOM 1365 N N . GLU A 1 175 ? -10.679 7.631 24.573 1.00 91.06 175 GLU A N 1
ATOM 1366 C CA . GLU A 1 175 ? -11.877 7.612 25.418 1.00 91.06 175 GLU A CA 1
ATOM 1367 C C . GLU A 1 175 ? -12.155 6.216 25.984 1.00 91.06 175 GLU A C 1
ATOM 1369 O O . GLU A 1 175 ? -12.358 6.086 27.191 1.00 91.06 175 GLU A O 1
ATOM 1374 N N . ILE A 1 176 ? -12.080 5.169 25.155 1.00 88.62 176 ILE A N 1
ATOM 1375 C CA . ILE A 1 176 ? -12.242 3.776 25.601 1.00 88.62 176 ILE A CA 1
ATOM 1376 C C . ILE A 1 176 ? -11.169 3.418 26.637 1.00 88.62 176 ILE A C 1
ATOM 1378 O O . ILE A 1 176 ? -11.492 2.879 27.694 1.00 88.62 176 ILE A O 1
ATOM 1382 N N . ALA A 1 177 ? -9.908 3.781 26.385 1.00 90.56 177 ALA A N 1
ATOM 1383 C CA . ALA A 1 177 ? -8.810 3.534 27.318 1.00 90.56 177 ALA A CA 1
ATOM 1384 C C . ALA A 1 177 ? -9.018 4.234 28.674 1.00 90.56 177 ALA A C 1
ATOM 1386 O O . ALA A 1 177 ? -8.684 3.678 29.717 1.00 90.56 177 ALA A O 1
ATOM 1387 N N . LYS A 1 178 ? -9.610 5.437 28.685 1.00 91.12 178 LYS A N 1
ATOM 1388 C CA . LYS A 1 178 ? -9.969 6.148 29.926 1.00 91.12 178 LYS A CA 1
ATOM 1389 C C . LYS A 1 178 ? -11.131 5.485 30.673 1.00 91.12 178 LYS A C 1
ATOM 1391 O O . LYS A 1 178 ? -11.161 5.543 31.901 1.00 91.12 178 LYS A O 1
ATOM 1396 N N . GLN A 1 179 ? -12.085 4.894 29.952 1.00 88.69 179 GLN A N 1
ATOM 1397 C CA . GLN A 1 179 ? -13.242 4.206 30.535 1.00 88.69 179 GLN A CA 1
ATOM 1398 C C . GLN A 1 179 ? -12.883 2.829 31.103 1.00 88.69 179 GLN A C 1
ATOM 1400 O O . GLN A 1 179 ? -13.433 2.441 32.129 1.00 88.69 179 GLN A O 1
ATOM 1405 N N . GLN A 1 180 ? -11.925 2.122 30.500 1.00 85.44 180 GLN A N 1
ATOM 1406 C CA . GLN A 1 180 ? -11.425 0.824 30.967 1.00 85.44 180 GLN A CA 1
ATOM 1407 C C . GLN A 1 180 ? -10.513 0.923 32.207 1.00 85.44 180 GLN A C 1
ATOM 1409 O O . GLN A 1 180 ? -9.545 0.173 32.325 1.00 85.44 180 GLN A O 1
ATOM 1414 N N . LYS A 1 181 ? -10.808 1.823 33.161 1.00 76.19 181 LYS A N 1
ATOM 1415 C CA . LYS A 1 181 ? -10.133 1.808 34.470 1.00 76.19 181 LYS A CA 1
ATOM 1416 C C . LYS A 1 181 ? -10.166 0.369 35.007 1.00 76.19 181 LYS A C 1
ATOM 1418 O O . LYS A 1 181 ? -11.248 -0.220 35.011 1.00 76.19 181 LYS A O 1
ATOM 1423 N N . PRO A 1 182 ? -9.012 -0.201 35.407 1.00 71.69 182 PRO A N 1
ATOM 1424 C CA . PRO A 1 182 ? -8.927 -1.606 35.771 1.00 71.69 182 PRO A CA 1
ATOM 1425 C C . PRO A 1 182 ? -9.970 -1.896 36.840 1.00 71.69 182 PRO A C 1
ATOM 1427 O O . PRO A 1 182 ? -10.047 -1.176 37.840 1.00 71.69 182 PRO A O 1
ATOM 1430 N N . ILE A 1 183 ? -10.787 -2.925 36.601 1.00 65.12 183 ILE A N 1
ATOM 1431 C CA . ILE A 1 183 ? -11.636 -3.501 37.639 1.00 65.12 183 ILE A CA 1
ATOM 1432 C C . ILE A 1 183 ? -10.669 -3.852 38.764 1.00 65.12 183 ILE A C 1
ATOM 1434 O O . ILE A 1 183 ? -9.798 -4.703 38.579 1.00 65.12 183 ILE A O 1
ATOM 1438 N N . GLN A 1 184 ? -10.743 -3.124 39.879 1.00 68.06 184 GLN A N 1
ATOM 1439 C CA . GLN A 1 184 ? -9.961 -3.468 41.054 1.00 68.06 184 GLN A CA 1
ATOM 1440 C C . GLN A 1 184 ? -10.469 -4.834 41.501 1.00 68.06 184 GLN A C 1
ATOM 1442 O O . GLN A 1 184 ? -11.567 -4.941 42.044 1.00 68.06 184 GLN A O 1
ATOM 1447 N N . VAL A 1 185 ? -9.710 -5.880 41.178 1.00 73.00 185 VAL A N 1
ATOM 1448 C CA . VAL A 1 185 ? -9.934 -7.208 41.735 1.00 73.00 185 VAL A CA 1
ATOM 1449 C C . VAL A 1 185 ? -9.681 -7.045 43.236 1.00 73.00 185 VAL A C 1
ATOM 1451 O O . VAL A 1 185 ? -8.583 -6.604 43.592 1.00 73.00 185 VAL A O 1
ATOM 1454 N N . PRO A 1 186 ? -10.683 -7.261 44.107 1.00 68.44 186 PRO A N 1
ATOM 1455 C CA . PRO A 1 186 ? -10.470 -7.157 45.544 1.00 68.44 186 PRO A CA 1
ATOM 1456 C C . PRO A 1 186 ? -9.328 -8.098 45.929 1.00 68.44 186 PRO A C 1
ATOM 1458 O O . PRO A 1 186 ? -9.279 -9.230 45.451 1.00 68.44 186 PRO A O 1
ATOM 1461 N N . ALA A 1 187 ? -8.379 -7.599 46.722 1.00 80.81 187 ALA A N 1
ATOM 1462 C CA . ALA A 1 187 ? -7.313 -8.432 47.259 1.00 80.81 187 ALA A CA 1
ATOM 1463 C C . ALA A 1 187 ? -7.957 -9.496 48.161 1.00 80.81 187 ALA A C 1
ATOM 1465 O O . ALA A 1 187 ? -8.602 -9.133 49.146 1.00 80.81 187 ALA A O 1
ATOM 1466 N N . GLU A 1 188 ? -7.842 -10.766 47.764 1.00 77.25 188 GLU A N 1
ATOM 1467 C CA . GLU A 1 188 ? -8.172 -11.922 48.609 1.00 77.25 188 GLU A CA 1
ATOM 1468 C C . GLU A 1 188 ? -7.144 -12.091 49.734 1.00 77.25 188 GLU A C 1
ATOM 1470 O O . GLU A 1 188 ? -5.935 -11.864 49.478 1.00 77.25 188 GLU A O 1
#

Secondary structure (DSSP, 8-state):
-HHHHHHHHHHHHHHHHHHHHHHHHHHHHHHHHHHHHTPPPTTS-TTSTTHHHHHHHHHHHHHHHHHHHHHHHHHHH-TTTTTS---HHHHHHHHHHHHHHHHHHHHHHHHHHHHHHHHHHHHHHSS-HHHHHHHHHHHHHHHHHHHTTT-HHHHHHHHHHHHHHHHHHHHHHHHHHHH---------